Protein AF-A0AAY5E9Q0-F1 (afdb_monomer)

Foldseek 3Di:
DVVVLVVVLVVVVVVVDDPLLSLLLVQLVQFLLQLLLLLLQVLLVVLLVVCCVPPQLNPDALLSVVLVLLLVCLVVVDPVLVVCCLPPVLVSSLVVLVVVSCCCCAPDPVVVSLVSSLVSLVVLLVQLLVLLVVLLVVCVVVVHFVLSSLVSSCVSCVVRTDDDSVVRPDRPRDDDSVVSSVSNNVSSVVSSVVLSVQRDHSVSPDQVSHPAHNSNVSCCVHVVDFQDADPPPSHGDPPDDDPDDDDPQQLLNLQSCLSCVVVVCVVVVHHCDDPNPRDPVSNPRDSVSNSVSSVVD

Radius of gyration: 28.87 Å; Cα contacts (8 Å, |Δi|>4): 279; chains: 1; bounding box: 66×31×85 Å

Secondary structure (DSSP, 8-state):
-HHHHHHHHHHHHTTT--HHHHHHHHHHHHHHHHHHHHHHHHHHHHHHHHHHHH-GGGSS-HHHHHHHHHHHHHHH--HHHHHHHHH-HHHHHHHHHHHHHHHIIIIISHHHHHHHHHHHHHHHHHHHHHHHHHHHHHHHHTT--HHHHHHHHHHHHTTTS---GGG----TT---HHHHHHHHHHHHHHHHHHHHHT--SGGGS-GGG-SS-HHHHHHHHHS-S--PBPTTT-PBP-S--TT--S----HHHHHHHHHTHHHHHHHHT----GGGPPPGGGGG--HHHHHHHGGG-

Mean predicted aligned error: 7.37 Å

pLDDT: mean 88.78, std 12.16, range [46.66, 98.38]

Structure (mmCIF, N/CA/C/O backbone):
data_AF-A0AAY5E9Q0-F1
#
_entry.id   AF-A0AAY5E9Q0-F1
#
loop_
_atom_site.group_PDB
_atom_site.id
_atom_site.type_symbol
_atom_site.label_atom_id
_atom_site.label_alt_id
_atom_site.label_comp_id
_atom_site.label_asym_id
_atom_site.label_entity_id
_atom_site.label_seq_id
_atom_site.pdbx_PDB_ins_code
_atom_site.Cartn_x
_atom_site.Cartn_y
_atom_site.Cartn_z
_atom_site.occupancy
_atom_site.B_iso_or_equiv
_atom_site.auth_seq_id
_atom_site.auth_comp_id
_atom_site.auth_asym_id
_atom_site.auth_atom_id
_atom_site.pdbx_PDB_model_num
ATOM 1 N N . MET A 1 1 ? -0.923 -17.465 28.215 1.00 47.56 1 MET A N 1
ATOM 2 C CA . MET A 1 1 ? -1.972 -16.423 28.089 1.00 47.56 1 MET A CA 1
ATOM 3 C C . MET A 1 1 ? -3.008 -16.461 29.214 1.00 47.56 1 MET A C 1
ATOM 5 O O . MET A 1 1 ? -3.300 -15.399 29.734 1.00 47.56 1 MET A O 1
ATOM 9 N N . GLN A 1 2 ? -3.536 -17.618 29.642 1.00 48.28 2 GLN A N 1
ATOM 10 C CA . GLN A 1 2 ? -4.540 -17.663 30.728 1.00 48.28 2 GLN A CA 1
ATOM 11 C C . GLN A 1 2 ? -4.002 -17.226 32.108 1.00 48.28 2 GLN A C 1
ATOM 13 O O . GLN A 1 2 ? -4.697 -16.548 32.853 1.00 48.28 2 GLN A O 1
ATOM 18 N N . GLN A 1 3 ? -2.744 -17.532 32.442 1.00 46.66 3 GLN A N 1
ATOM 19 C CA . GLN A 1 3 ? -2.177 -17.245 33.772 1.00 46.66 3 GLN A CA 1
ATOM 20 C C . GLN A 1 3 ? -2.024 -15.739 34.077 1.00 46.66 3 GLN A C 1
ATOM 22 O O . GLN A 1 3 ? -2.304 -15.308 35.192 1.00 46.66 3 GLN A O 1
ATOM 27 N N . SER A 1 4 ? -1.649 -14.921 33.084 1.00 57.72 4 SER A N 1
ATOM 28 C CA . SER A 1 4 ? -1.585 -13.458 33.236 1.00 57.72 4 SER A CA 1
ATOM 29 C C . SER A 1 4 ? -2.976 -12.819 33.331 1.00 57.72 4 SER A C 1
ATOM 31 O O . SER A 1 4 ? -3.141 -11.805 34.004 1.00 57.72 4 SER A O 1
ATOM 33 N N . GLN A 1 5 ? -3.983 -13.432 32.698 1.00 55.88 5 GLN A N 1
ATOM 34 C CA . GLN A 1 5 ? -5.375 -12.967 32.704 1.00 55.88 5 GLN A CA 1
ATOM 35 C C . GLN A 1 5 ? -6.028 -13.163 34.078 1.00 55.88 5 GLN A C 1
ATOM 37 O O . GLN A 1 5 ? -6.579 -12.213 34.631 1.00 55.88 5 GLN A O 1
ATOM 42 N N . TYR A 1 6 ? -5.891 -14.350 34.682 1.00 64.69 6 TYR A N 1
ATOM 43 C CA . TYR A 1 6 ? -6.384 -14.591 36.045 1.00 64.69 6 TYR A CA 1
ATOM 44 C C . TYR A 1 6 ? -5.687 -13.704 37.083 1.00 64.69 6 TYR A C 1
ATOM 46 O O . TYR A 1 6 ? -6.326 -13.251 38.030 1.00 64.69 6 TYR A O 1
ATOM 54 N N . PHE A 1 7 ? -4.402 -13.397 36.883 1.00 63.78 7 PHE A N 1
ATOM 55 C CA . PHE A 1 7 ? -3.651 -12.514 37.772 1.00 63.78 7 PHE A CA 1
ATOM 56 C C . PHE A 1 7 ? -4.172 -11.067 37.759 1.00 63.78 7 PHE A C 1
ATOM 58 O O . PHE A 1 7 ? -4.330 -10.474 38.825 1.00 63.78 7 PHE A O 1
ATOM 65 N N . ASN A 1 8 ? -4.488 -10.502 36.588 1.00 64.56 8 ASN A N 1
ATOM 66 C CA . ASN A 1 8 ? -5.046 -9.146 36.497 1.00 64.56 8 ASN A CA 1
ATOM 67 C C . ASN A 1 8 ? -6.469 -9.061 37.072 1.00 64.56 8 ASN A C 1
ATOM 69 O O . ASN A 1 8 ? -6.759 -8.135 37.829 1.00 64.56 8 ASN A O 1
ATOM 73 N N . ILE A 1 9 ? -7.317 -10.059 36.791 1.00 64.44 9 ILE A N 1
ATOM 74 C CA . ILE A 1 9 ? -8.669 -10.175 37.364 1.00 64.44 9 ILE A CA 1
ATOM 75 C C . ILE A 1 9 ? -8.597 -10.221 38.898 1.00 64.44 9 ILE A C 1
ATOM 77 O O . ILE A 1 9 ? -9.244 -9.422 39.575 1.00 64.44 9 ILE A O 1
ATOM 81 N N . PHE A 1 10 ? -7.751 -11.096 39.451 1.00 64.69 10 PHE A N 1
ATOM 82 C CA . PHE A 1 10 ? -7.543 -11.219 40.895 1.00 64.69 10 PHE A CA 1
ATOM 83 C C . PHE A 1 10 ? -7.009 -9.918 41.512 1.00 64.69 10 PHE A C 1
ATOM 85 O O . PHE A 1 10 ? -7.528 -9.448 42.520 1.00 64.69 10 PHE A O 1
ATOM 92 N N . LYS A 1 11 ? -6.022 -9.278 40.875 1.00 65.81 11 LYS A N 1
ATOM 93 C CA . LYS A 1 11 ? -5.437 -8.014 41.343 1.00 65.81 11 LYS A CA 1
ATOM 94 C C . LYS A 1 11 ? -6.457 -6.873 41.398 1.00 65.81 11 LYS A C 1
ATOM 96 O O . LYS A 1 11 ? -6.402 -6.072 42.329 1.00 65.81 11 LYS A O 1
ATOM 101 N N . ASN A 1 12 ? -7.368 -6.787 40.430 1.00 63.31 12 ASN A N 1
ATOM 102 C CA . ASN A 1 12 ? -8.427 -5.777 40.416 1.00 63.31 12 ASN A CA 1
ATOM 103 C C . ASN A 1 12 ? -9.511 -6.065 41.462 1.00 63.31 12 ASN A C 1
ATOM 105 O O . ASN A 1 12 ? -9.941 -5.145 42.158 1.00 63.31 12 ASN A O 1
ATOM 109 N N . TYR A 1 13 ? -9.880 -7.333 41.653 1.00 62.78 13 TYR A N 1
ATOM 110 C CA . TYR A 1 13 ? -10.797 -7.736 42.721 1.00 62.78 13 TYR A CA 1
ATOM 111 C C . TYR A 1 13 ? -10.224 -7.413 44.112 1.00 62.78 13 TYR A C 1
ATOM 113 O O . TYR A 1 13 ? -10.893 -6.801 44.941 1.00 62.78 13 TYR A O 1
ATOM 121 N N . CYS A 1 14 ? -8.934 -7.687 44.340 1.00 58.53 14 CYS A N 1
ATOM 122 C CA . CYS A 1 14 ? -8.228 -7.298 45.567 1.00 58.53 14 CYS A CA 1
ATOM 123 C C . CYS A 1 14 ? -8.140 -5.775 45.785 1.00 58.53 14 CYS A C 1
ATOM 125 O O . CYS A 1 14 ? -7.824 -5.338 46.889 1.00 58.53 14 CYS A O 1
ATOM 127 N N . ARG A 1 15 ? -8.408 -4.959 44.758 1.00 63.78 15 ARG A N 1
ATOM 128 C CA . ARG A 1 15 ? -8.488 -3.491 44.846 1.00 63.78 15 ARG A CA 1
ATOM 129 C C . ARG A 1 15 ? -9.915 -2.978 45.079 1.00 63.78 15 ARG A C 1
ATOM 131 O O . ARG A 1 15 ? -10.114 -1.767 45.084 1.00 63.78 15 ARG A O 1
ATOM 138 N N . GLY A 1 16 ? -10.888 -3.871 45.267 1.00 64.88 16 GLY A N 1
ATOM 139 C CA . GLY A 1 16 ? -12.291 -3.523 45.498 1.00 64.88 16 GLY A CA 1
ATOM 140 C C . GLY A 1 16 ? -13.082 -3.186 44.230 1.00 64.88 16 GLY A C 1
ATOM 141 O O . GLY A 1 16 ? -14.131 -2.555 44.330 1.00 64.88 16 GLY A O 1
ATOM 142 N N . ALA A 1 17 ? -12.598 -3.565 43.039 1.00 73.00 17 ALA A N 1
ATOM 143 C CA . ALA A 1 17 ? -13.350 -3.383 41.798 1.00 73.00 17 ALA A CA 1
ATOM 144 C C . ALA A 1 17 ? -14.561 -4.333 41.741 1.00 73.00 17 ALA A C 1
ATOM 146 O O . ALA A 1 17 ? -14.455 -5.503 42.106 1.00 73.00 17 ALA A O 1
ATOM 147 N N . THR A 1 18 ? -15.703 -3.843 41.252 1.00 80.81 18 THR A N 1
ATOM 148 C CA . THR A 1 18 ? -16.902 -4.674 41.052 1.00 80.81 18 THR A CA 1
ATOM 149 C C . THR A 1 18 ? -16.702 -5.669 39.904 1.00 80.81 18 THR A C 1
ATOM 151 O O . THR A 1 18 ? -15.943 -5.391 38.970 1.00 80.81 18 THR A O 1
ATOM 154 N N . SER A 1 19 ? -17.418 -6.802 39.917 1.00 80.94 19 SER A N 1
ATOM 155 C CA . SER A 1 19 ? -17.366 -7.805 38.837 1.00 80.94 19 SER A CA 1
ATOM 156 C C . SER A 1 19 ? -17.632 -7.180 37.455 1.00 80.94 19 SER A C 1
ATOM 158 O O . SER A 1 19 ? -16.913 -7.465 36.497 1.00 80.94 19 SER A O 1
ATOM 160 N N . THR A 1 20 ? -18.576 -6.234 37.360 1.00 84.50 20 THR A N 1
ATOM 161 C CA . THR A 1 20 ? -18.871 -5.485 36.126 1.00 84.50 20 THR A CA 1
ATOM 162 C C . THR A 1 20 ? -17.699 -4.623 35.649 1.00 84.50 20 THR A C 1
ATOM 164 O O . THR A 1 20 ? -17.428 -4.577 34.450 1.00 84.50 20 THR A O 1
ATOM 167 N N . ALA A 1 21 ? -16.975 -3.956 36.558 1.00 86.69 21 ALA A N 1
ATOM 168 C CA . ALA A 1 21 ? -15.814 -3.145 36.184 1.00 86.69 21 ALA A CA 1
ATOM 169 C C . ALA A 1 21 ? -14.690 -4.019 35.612 1.00 86.69 21 ALA A C 1
ATOM 171 O O . ALA A 1 21 ? -14.150 -3.720 34.548 1.00 86.69 21 ALA A O 1
ATOM 172 N N . VAL A 1 22 ? -14.391 -5.136 36.283 1.00 84.50 22 VAL A N 1
ATOM 173 C CA . VAL A 1 22 ? -13.369 -6.092 35.834 1.00 84.50 22 VAL A CA 1
ATOM 174 C C . VAL A 1 22 ? -13.728 -6.679 34.467 1.00 84.50 22 VAL A C 1
ATOM 176 O O . VAL A 1 22 ? -12.866 -6.796 33.595 1.00 84.50 22 VAL A O 1
ATOM 179 N N . PHE A 1 23 ? -15.001 -7.005 34.245 1.00 86.81 23 PHE A N 1
ATOM 180 C CA . PHE A 1 23 ? -15.460 -7.518 32.958 1.00 86.81 23 PHE A CA 1
ATOM 181 C C . PHE A 1 23 ? -15.420 -6.471 31.838 1.00 86.81 23 PHE A C 1
ATOM 183 O O . PHE A 1 23 ? -15.012 -6.780 30.718 1.00 86.81 23 PHE A O 1
ATOM 190 N N . GLY A 1 24 ? -15.794 -5.223 32.126 1.00 90.69 24 GLY A N 1
ATOM 191 C CA . GLY A 1 24 ? -15.688 -4.129 31.161 1.00 90.69 24 GLY A CA 1
ATOM 192 C C . GLY A 1 24 ? -14.242 -3.881 30.726 1.00 90.69 24 GLY A C 1
ATOM 193 O O . GLY A 1 24 ? -13.971 -3.760 29.532 1.00 90.69 24 GLY A O 1
ATOM 194 N N . GLU A 1 25 ? -13.294 -3.889 31.667 1.00 89.81 25 GLU A N 1
ATOM 195 C CA . GLU A 1 25 ? -11.858 -3.811 31.356 1.00 89.81 25 GLU A CA 1
ATOM 196 C C . GLU A 1 25 ? -11.392 -4.989 30.491 1.00 89.81 25 GLU A C 1
ATOM 198 O O . GLU A 1 25 ? -10.651 -4.801 29.526 1.00 89.81 25 GLU A O 1
ATOM 203 N N . PHE A 1 26 ? -11.876 -6.197 30.783 1.00 87.31 26 PHE A N 1
ATOM 204 C CA . PHE A 1 26 ? -11.573 -7.379 29.984 1.00 87.31 26 PHE A CA 1
ATOM 205 C C . PHE A 1 26 ? -12.069 -7.250 28.534 1.00 87.31 26 PHE A C 1
ATOM 207 O O . PHE A 1 26 ? -11.346 -7.599 27.600 1.00 87.31 26 PHE A O 1
ATOM 214 N N . ILE A 1 27 ? -13.281 -6.727 28.319 1.00 91.19 27 ILE A N 1
ATOM 215 C CA . ILE A 1 27 ? -13.808 -6.468 26.969 1.00 91.19 27 ILE A CA 1
ATOM 216 C C . ILE A 1 27 ? -12.891 -5.504 26.207 1.00 91.19 27 ILE A C 1
ATOM 218 O O . ILE A 1 27 ? -12.566 -5.756 25.045 1.00 91.19 27 ILE A O 1
ATOM 222 N N . VAL A 1 28 ? -12.439 -4.430 26.860 1.00 94.75 28 VAL A N 1
ATOM 223 C CA . VAL A 1 28 ? -11.513 -3.452 26.267 1.00 94.75 28 VAL A CA 1
ATOM 224 C C . VAL A 1 28 ? -10.203 -4.130 25.856 1.00 94.75 28 VAL A C 1
ATOM 226 O O . VAL A 1 28 ? -9.770 -3.954 24.718 1.00 94.75 28 VAL A O 1
ATOM 229 N N . GLU A 1 29 ? -9.623 -4.973 26.718 1.00 91.69 29 GLU A N 1
ATOM 230 C CA . GLU A 1 29 ? -8.400 -5.743 26.422 1.00 91.69 29 GLU A CA 1
ATOM 231 C C . GLU A 1 29 ? -8.569 -6.656 25.194 1.00 91.69 29 GLU A C 1
ATOM 233 O O . GLU A 1 29 ? -7.630 -6.854 24.421 1.00 91.69 29 GLU A O 1
ATOM 238 N N . LYS A 1 30 ? -9.770 -7.210 24.977 1.00 90.31 30 LYS A N 1
ATOM 239 C CA . LYS A 1 30 ? -10.067 -8.042 23.799 1.00 90.31 30 LYS A CA 1
ATOM 240 C C . LYS A 1 30 ? -10.293 -7.240 22.527 1.00 90.31 30 LYS A C 1
ATOM 242 O O . LYS A 1 30 ? -9.922 -7.713 21.454 1.00 90.31 30 LYS A O 1
ATOM 247 N N . LEU A 1 31 ? -10.911 -6.069 22.628 1.00 94.44 31 LEU A N 1
ATOM 248 C CA . LEU A 1 31 ? -11.255 -5.245 21.472 1.00 94.44 31 LEU A CA 1
ATOM 249 C C . LEU A 1 31 ? -10.075 -4.412 20.973 1.00 94.44 31 LEU A C 1
ATOM 251 O O . LEU A 1 31 ? -9.942 -4.233 19.765 1.00 94.44 31 LEU A O 1
ATOM 255 N N . GLU A 1 32 ? -9.207 -3.931 21.864 1.00 95.19 32 GLU A N 1
ATOM 256 C CA . GLU A 1 32 ? -8.116 -3.017 21.509 1.00 95.19 32 GLU A CA 1
ATOM 257 C C . GLU A 1 32 ? -7.200 -3.560 20.389 1.00 95.19 32 GLU A C 1
ATOM 259 O O . GLU A 1 32 ? -7.026 -2.854 19.389 1.00 95.19 32 GLU A O 1
ATOM 264 N N . PRO A 1 33 ? -6.673 -4.803 20.448 1.00 94.19 33 PRO A N 1
ATOM 265 C CA . PRO A 1 33 ? -5.831 -5.334 19.375 1.00 94.19 33 PRO A CA 1
ATOM 266 C C . PRO A 1 33 ? -6.584 -5.487 18.049 1.00 94.19 33 PRO A C 1
ATOM 268 O O . PRO A 1 33 ? -6.018 -5.239 16.985 1.00 94.19 33 PRO A O 1
ATOM 271 N N . SER A 1 34 ? -7.863 -5.864 18.104 1.00 95.06 34 SER A N 1
ATOM 272 C CA . SER A 1 34 ? -8.706 -6.030 16.918 1.00 95.06 34 SER A CA 1
ATOM 273 C C . SER A 1 34 ? -9.033 -4.698 16.246 1.00 95.06 34 SER A C 1
ATOM 275 O O . SER A 1 34 ? -9.010 -4.620 15.019 1.00 95.06 34 SER A O 1
ATOM 277 N N . ILE A 1 35 ? -9.287 -3.646 17.032 1.00 96.69 35 ILE A N 1
ATOM 278 C CA . ILE A 1 35 ? -9.464 -2.277 16.530 1.00 96.69 35 ILE A CA 1
ATOM 279 C C . ILE A 1 35 ? -8.182 -1.800 15.859 1.00 96.69 35 ILE A C 1
ATOM 281 O O . ILE A 1 35 ? -8.220 -1.285 14.744 1.00 96.69 35 ILE A O 1
ATOM 285 N N . LEU A 1 36 ? -7.041 -1.999 16.521 1.00 96.25 36 LEU A N 1
ATOM 286 C CA . LEU A 1 36 ? -5.749 -1.591 15.990 1.00 96.25 36 LEU A CA 1
ATOM 287 C C . LEU A 1 36 ? -5.442 -2.308 14.673 1.00 96.25 36 LEU A C 1
ATOM 289 O O . LEU A 1 36 ? -5.051 -1.662 13.707 1.00 96.25 36 LEU A O 1
ATOM 293 N N . GLN A 1 37 ? -5.687 -3.616 14.600 1.00 96.50 37 GLN A N 1
ATOM 294 C CA . GLN A 1 37 ? -5.547 -4.388 13.369 1.00 96.50 37 GLN A CA 1
ATOM 295 C C . GLN A 1 37 ? -6.439 -3.849 12.239 1.00 96.50 37 GLN A C 1
ATOM 297 O O . GLN A 1 37 ? -5.947 -3.611 11.139 1.00 96.50 37 GLN A O 1
ATOM 302 N N . ALA A 1 38 ? -7.725 -3.608 12.510 1.00 96.94 38 ALA A N 1
ATOM 303 C CA . ALA A 1 38 ? -8.654 -3.059 11.520 1.00 96.94 38 ALA A CA 1
ATOM 304 C C . ALA A 1 38 ? -8.253 -1.647 11.057 1.00 96.94 38 ALA A C 1
ATOM 306 O O . ALA A 1 38 ? -8.414 -1.305 9.887 1.00 96.94 38 ALA A O 1
ATOM 307 N N . ALA A 1 39 ? -7.693 -0.830 11.953 1.00 97.94 39 ALA A N 1
ATOM 308 C CA . ALA A 1 39 ? -7.179 0.491 11.610 1.00 97.94 39 ALA A CA 1
ATOM 309 C C . ALA A 1 39 ? -5.959 0.416 10.677 1.00 97.94 39 ALA A C 1
ATOM 311 O O . ALA A 1 39 ? -5.858 1.220 9.751 1.00 97.94 39 ALA A O 1
ATOM 312 N N . TYR A 1 40 ? -5.052 -0.546 10.882 1.00 97.81 40 TYR A N 1
ATOM 313 C CA . TYR A 1 40 ? -3.934 -0.792 9.964 1.00 97.81 40 TYR A CA 1
ATOM 314 C C . TYR A 1 40 ? -4.420 -1.290 8.600 1.00 97.81 40 TYR A C 1
ATOM 316 O O . TYR A 1 40 ? -3.994 -0.755 7.579 1.00 97.81 40 TYR A O 1
ATOM 324 N N . ASP A 1 41 ? -5.355 -2.242 8.574 1.00 96.88 41 ASP A N 1
ATOM 325 C CA . ASP A 1 41 ? -5.937 -2.752 7.327 1.00 96.88 41 ASP A CA 1
ATOM 326 C C . ASP A 1 41 ? -6.590 -1.614 6.515 1.00 96.88 41 ASP A C 1
ATOM 328 O O . ASP A 1 41 ? -6.317 -1.470 5.323 1.00 96.88 41 ASP A O 1
ATOM 332 N N . GLN A 1 42 ? -7.368 -0.740 7.168 1.00 97.75 42 GLN A N 1
ATOM 333 C CA . GLN A 1 42 ? -7.964 0.435 6.519 1.00 97.75 42 GLN A CA 1
ATOM 334 C C . GLN A 1 42 ? -6.905 1.448 6.066 1.00 97.75 42 GLN A C 1
ATOM 336 O O . GLN A 1 42 ? -6.999 2.001 4.976 1.00 97.75 42 GLN A O 1
ATOM 341 N N . THR A 1 43 ? -5.857 1.663 6.864 1.00 98.06 43 THR A N 1
ATOM 342 C CA . THR A 1 4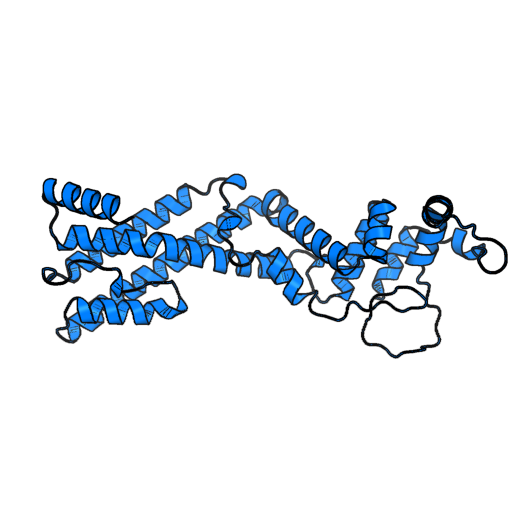3 ? -4.764 2.579 6.504 1.00 98.06 43 THR A CA 1
ATOM 343 C C . THR A 1 43 ? -4.038 2.127 5.246 1.00 98.06 43 THR A C 1
ATOM 345 O O . THR A 1 43 ? -3.660 2.972 4.438 1.00 98.06 43 THR A O 1
ATOM 348 N N . ALA A 1 44 ? -3.867 0.818 5.038 1.00 98.12 44 ALA A N 1
ATOM 349 C CA . ALA A 1 44 ? -3.268 0.330 3.803 1.00 98.12 44 ALA A CA 1
ATOM 350 C C . ALA A 1 44 ? -4.101 0.704 2.572 1.00 98.12 44 ALA A C 1
ATOM 352 O O . ALA A 1 44 ? -3.541 1.118 1.556 1.00 98.12 44 ALA A O 1
ATOM 353 N N . ILE A 1 45 ? -5.426 0.597 2.682 1.00 97.88 45 ILE A N 1
ATOM 354 C CA . ILE A 1 45 ? -6.370 0.968 1.624 1.00 97.88 45 ILE A CA 1
ATOM 355 C C . ILE A 1 45 ? -6.325 2.480 1.389 1.00 97.88 45 ILE A C 1
ATOM 357 O O . ILE A 1 45 ? -6.091 2.913 0.266 1.00 97.88 45 ILE A O 1
ATOM 361 N N . ASP A 1 46 ? -6.461 3.286 2.441 1.00 98.19 46 ASP A N 1
ATOM 362 C CA . ASP A 1 46 ? -6.518 4.745 2.310 1.00 98.19 46 ASP A CA 1
ATOM 363 C C . ASP A 1 46 ? -5.225 5.327 1.727 1.00 98.19 46 ASP A C 1
ATOM 365 O O . ASP A 1 46 ? -5.272 6.222 0.886 1.00 98.19 46 ASP A O 1
ATOM 369 N N . LEU A 1 47 ? -4.060 4.812 2.140 1.00 97.69 47 LEU A N 1
ATOM 370 C CA . LEU A 1 47 ? -2.777 5.227 1.567 1.00 97.69 47 LEU A CA 1
ATOM 371 C C . LEU A 1 47 ? -2.640 4.789 0.110 1.00 97.69 47 LEU A C 1
ATOM 373 O O . LEU A 1 47 ? -2.130 5.557 -0.698 1.00 97.69 47 LEU A O 1
ATOM 377 N N . THR A 1 48 ? -3.113 3.590 -0.238 1.00 97.88 48 THR A N 1
ATOM 378 C CA . THR A 1 48 ? -3.151 3.125 -1.633 1.00 97.88 48 THR A CA 1
ATOM 379 C C . THR A 1 48 ? -3.967 4.079 -2.503 1.00 97.88 48 THR A C 1
ATOM 381 O O . THR A 1 48 ? -3.497 4.495 -3.559 1.00 97.88 48 THR A O 1
ATOM 384 N N . GLU A 1 49 ? -5.169 4.450 -2.063 1.00 97.06 49 GLU A N 1
ATOM 385 C CA . GLU A 1 49 ? -6.045 5.339 -2.831 1.00 97.06 49 GLU A CA 1
ATOM 386 C C . GLU A 1 49 ? -5.480 6.762 -2.935 1.00 97.06 49 GLU A C 1
ATOM 388 O O . GLU A 1 49 ? -5.540 7.359 -4.007 1.00 97.06 49 GLU A O 1
ATOM 393 N N . LYS A 1 50 ? -4.836 7.282 -1.881 1.00 96.75 50 LYS A N 1
ATOM 394 C CA . LYS A 1 50 ? -4.088 8.550 -1.969 1.00 96.75 50 LYS A CA 1
ATOM 395 C C . LYS A 1 50 ? -2.957 8.471 -2.987 1.00 96.75 50 LYS A C 1
ATOM 397 O O . LYS A 1 50 ? -2.856 9.327 -3.858 1.00 96.75 50 LYS A O 1
ATOM 402 N N . MET A 1 51 ? -2.146 7.416 -2.926 1.00 97.44 51 MET A N 1
ATOM 403 C CA . MET A 1 51 ? -1.020 7.225 -3.839 1.00 97.44 51 MET A CA 1
ATOM 404 C C . MET A 1 51 ? -1.463 7.117 -5.303 1.00 97.44 51 MET A C 1
ATOM 406 O O . MET A 1 51 ? -0.807 7.687 -6.165 1.00 97.44 51 MET A O 1
ATOM 410 N N . LYS A 1 52 ? -2.599 6.477 -5.604 1.00 96.31 52 LYS A N 1
ATOM 411 C CA . LYS A 1 52 ? -3.165 6.458 -6.968 1.00 96.31 52 LYS A CA 1
ATOM 412 C C . LYS A 1 52 ? -3.542 7.848 -7.496 1.00 96.31 52 LYS A C 1
ATOM 414 O O . LYS A 1 52 ? -3.521 8.060 -8.706 1.00 96.31 52 LYS A O 1
ATOM 419 N N . CYS A 1 53 ? -3.907 8.772 -6.607 1.00 94.94 53 CYS A N 1
ATOM 420 C CA . CYS A 1 53 ? -4.261 10.148 -6.956 1.00 94.94 53 CYS A CA 1
ATOM 421 C C . CYS A 1 53 ? -3.038 11.072 -7.034 1.00 94.94 53 CYS A C 1
ATOM 423 O O . CYS A 1 53 ? -3.004 11.972 -7.868 1.00 94.94 53 CYS A O 1
ATOM 425 N N . GLU A 1 54 ? -2.064 10.881 -6.145 1.00 95.88 54 GLU A N 1
ATOM 426 C CA . GLU A 1 54 ? -0.971 11.832 -5.913 1.00 95.88 54 GLU A CA 1
ATOM 427 C C . GLU A 1 54 ? 0.350 11.425 -6.577 1.00 95.88 54 GLU A C 1
ATOM 429 O O . GLU A 1 54 ? 1.153 12.296 -6.903 1.00 95.88 54 GLU A O 1
ATOM 434 N N . VAL A 1 55 ? 0.589 10.126 -6.793 1.00 96.56 55 VAL A N 1
ATOM 435 C CA . VAL A 1 55 ? 1.829 9.609 -7.388 1.00 96.56 55 VAL A CA 1
ATOM 436 C C . VAL A 1 55 ? 1.592 9.315 -8.872 1.00 96.56 55 VAL A C 1
ATOM 438 O O . VAL A 1 55 ? 0.870 8.366 -9.196 1.00 96.56 55 VAL A O 1
ATOM 441 N N . PRO A 1 56 ? 2.227 10.059 -9.802 1.00 95.69 56 PRO A N 1
ATOM 442 C CA . PRO A 1 56 ? 1.986 9.899 -11.235 1.00 95.69 56 PRO A CA 1
ATOM 443 C C . PRO A 1 56 ? 2.183 8.469 -11.746 1.00 95.69 56 PRO A C 1
ATOM 445 O O . PRO A 1 56 ? 1.370 7.997 -12.537 1.00 95.69 56 PRO A O 1
ATOM 448 N N . ALA A 1 57 ? 3.181 7.743 -11.231 1.00 96.31 57 ALA A N 1
ATOM 449 C CA . ALA A 1 57 ? 3.460 6.358 -11.617 1.00 96.31 57 ALA A CA 1
ATOM 450 C C . ALA A 1 57 ? 2.341 5.367 -11.263 1.00 96.31 57 ALA A C 1
ATOM 452 O O . ALA A 1 57 ? 2.223 4.318 -11.894 1.00 96.31 57 ALA A O 1
ATOM 453 N N . PHE A 1 58 ? 1.514 5.692 -10.268 1.00 96.69 58 PHE A N 1
ATOM 454 C CA . PHE A 1 58 ? 0.377 4.869 -9.852 1.00 96.69 58 PHE A CA 1
ATOM 455 C C . PHE A 1 58 ? -0.958 5.380 -10.393 1.00 96.69 58 PHE A C 1
ATOM 457 O O . PHE A 1 58 ? -1.981 4.718 -10.212 1.00 96.69 58 PHE A O 1
ATOM 464 N N . SER A 1 59 ? -0.956 6.530 -11.073 1.00 91.31 59 SER A N 1
ATOM 465 C CA . SER A 1 59 ? -2.129 7.018 -11.786 1.00 91.31 59 SER A CA 1
ATOM 466 C C . SER A 1 59 ? -2.336 6.203 -13.072 1.00 91.31 59 SER A C 1
ATOM 468 O O . SER A 1 59 ? -1.398 5.917 -13.812 1.00 91.31 59 SER A O 1
ATOM 470 N N . GLY A 1 60 ? -3.566 5.775 -13.352 1.00 86.19 60 GLY A N 1
ATOM 471 C CA . GLY A 1 60 ? -3.892 5.061 -14.592 1.00 86.19 60 GLY A CA 1
ATOM 472 C C . GLY A 1 60 ? -3.590 3.556 -14.587 1.00 86.19 60 GLY A C 1
ATOM 473 O O . GLY A 1 60 ? -3.945 2.841 -13.653 1.00 86.19 60 GLY A O 1
ATOM 474 N N . ASN A 1 61 ? -3.045 3.058 -15.701 1.00 87.38 61 ASN A N 1
ATOM 475 C CA . ASN A 1 61 ? -2.905 1.628 -15.993 1.00 87.38 61 ASN A CA 1
ATOM 476 C C . ASN A 1 61 ? -1.433 1.168 -15.975 1.00 87.38 61 ASN A C 1
ATOM 478 O O . ASN A 1 61 ? -0.513 1.939 -15.706 1.00 87.38 61 ASN A O 1
ATOM 482 N N . ARG A 1 62 ? -1.204 -0.111 -16.293 1.00 88.12 62 ARG A N 1
ATOM 483 C CA . ARG A 1 62 ? 0.137 -0.709 -16.338 1.00 88.12 62 ARG A CA 1
ATOM 484 C C . ARG A 1 62 ? 1.095 -0.015 -17.312 1.00 88.12 62 ARG A C 1
ATOM 486 O O . ARG A 1 62 ? 2.258 0.121 -16.958 1.00 88.12 62 ARG A O 1
ATOM 493 N N . SER A 1 63 ? 0.640 0.421 -18.489 1.00 88.31 63 SER A N 1
ATOM 494 C CA . SER A 1 63 ? 1.505 1.110 -19.461 1.00 88.31 63 SER A CA 1
ATOM 495 C C . SER A 1 63 ? 2.059 2.411 -18.884 1.00 88.31 63 SER A C 1
ATOM 497 O O . SER A 1 63 ? 3.236 2.717 -19.058 1.00 88.31 63 SER A O 1
ATOM 499 N N . ASN A 1 64 ? 1.241 3.140 -18.114 1.00 92.00 64 ASN A N 1
ATOM 500 C CA . ASN A 1 64 ? 1.714 4.326 -17.408 1.00 92.00 64 ASN A CA 1
ATOM 501 C C . ASN A 1 64 ? 2.787 3.973 -16.363 1.00 92.00 64 ASN A C 1
ATOM 503 O O . ASN A 1 64 ? 3.833 4.619 -16.312 1.00 92.00 64 ASN A O 1
ATOM 507 N N . LEU A 1 65 ? 2.576 2.911 -15.580 1.00 94.75 65 LEU A N 1
ATOM 508 C CA . LEU A 1 65 ? 3.590 2.420 -14.644 1.00 94.75 65 LEU A CA 1
ATOM 509 C C . LEU A 1 65 ? 4.894 2.033 -15.369 1.00 94.75 65 LEU A C 1
ATOM 511 O O . LEU A 1 65 ? 5.972 2.442 -14.946 1.00 94.75 65 LEU A O 1
ATOM 515 N N . GLU A 1 66 ? 4.802 1.291 -16.475 1.00 93.81 66 GLU A N 1
ATOM 516 C CA . GLU A 1 66 ? 5.950 0.879 -17.294 1.00 93.81 66 GLU A CA 1
ATOM 517 C C . GLU A 1 66 ? 6.730 2.083 -17.821 1.00 93.81 66 GLU A C 1
ATOM 519 O O . GLU A 1 66 ? 7.950 2.137 -17.697 1.00 93.81 66 GLU A O 1
ATOM 524 N N . LYS A 1 67 ? 6.031 3.102 -18.325 1.00 93.62 67 LYS A N 1
ATOM 525 C CA . LYS A 1 67 ? 6.638 4.366 -18.745 1.00 93.62 67 LYS A CA 1
ATOM 526 C C . LYS A 1 67 ? 7.449 5.015 -17.621 1.00 93.62 67 LYS A C 1
ATOM 528 O O . LYS A 1 67 ? 8.563 5.478 -17.871 1.00 93.62 67 LYS A O 1
ATOM 533 N N . HIS A 1 68 ? 6.919 5.063 -16.399 1.00 97.25 68 HIS A N 1
ATOM 534 C CA . HIS A 1 68 ? 7.634 5.639 -15.257 1.00 97.25 68 HIS A CA 1
ATOM 535 C C . HIS A 1 68 ? 8.850 4.795 -14.850 1.00 97.25 68 HIS A C 1
ATOM 537 O O . HIS A 1 68 ? 9.904 5.358 -14.559 1.00 97.25 68 HIS A O 1
ATOM 543 N N . ILE A 1 69 ? 8.743 3.465 -14.917 1.00 97.31 69 ILE A N 1
ATOM 544 C CA . ILE A 1 69 ? 9.870 2.546 -14.701 1.00 97.31 69 ILE A CA 1
ATOM 545 C C . ILE A 1 69 ? 10.970 2.781 -15.742 1.00 97.31 69 ILE A C 1
ATOM 547 O O . ILE A 1 69 ? 12.123 2.999 -15.382 1.00 97.31 69 ILE A O 1
ATOM 551 N N . LEU A 1 70 ? 10.621 2.798 -17.029 1.00 96.88 70 LEU A N 1
ATOM 552 C CA . LEU A 1 70 ? 11.568 3.025 -18.122 1.00 96.88 70 LEU A CA 1
ATOM 553 C C . LEU A 1 70 ? 12.197 4.425 -18.042 1.00 96.88 70 LEU A C 1
ATOM 555 O O . LEU A 1 70 ? 13.395 4.587 -18.272 1.00 96.88 70 LEU A O 1
ATOM 559 N N . THR A 1 71 ? 11.433 5.442 -17.648 1.00 97.31 71 THR A N 1
ATOM 560 C CA . THR A 1 71 ? 11.992 6.777 -17.379 1.00 97.31 71 THR A CA 1
ATOM 561 C C . THR A 1 71 ? 13.038 6.717 -16.265 1.00 97.31 71 THR A C 1
ATOM 563 O O . THR A 1 71 ? 14.166 7.154 -16.475 1.00 97.31 71 THR A O 1
ATOM 566 N N . SER A 1 72 ? 12.714 6.085 -15.131 1.00 97.75 72 SER A N 1
ATOM 567 C CA . SER A 1 72 ? 13.642 5.923 -14.004 1.00 97.75 72 SER A CA 1
ATOM 568 C C . SER A 1 72 ? 14.904 5.150 -14.399 1.00 97.75 72 SER A C 1
ATOM 570 O O . SER A 1 72 ? 16.001 5.541 -14.016 1.00 97.75 72 SER A O 1
ATOM 572 N N . LEU A 1 73 ? 14.783 4.084 -15.196 1.00 98.06 73 LEU A N 1
ATOM 573 C CA . LEU A 1 73 ? 15.933 3.325 -15.699 1.00 98.06 73 LEU A CA 1
ATOM 574 C C . LEU A 1 73 ? 16.834 4.180 -16.602 1.00 98.06 73 LEU A C 1
ATOM 576 O O . LEU A 1 73 ? 18.061 4.069 -16.552 1.00 98.06 73 LEU A O 1
ATOM 580 N N . ALA A 1 74 ? 16.250 5.046 -17.433 1.00 97.69 74 ALA A N 1
ATOM 581 C CA . ALA A 1 74 ? 17.004 5.951 -18.300 1.00 97.69 74 ALA A CA 1
ATOM 582 C C . ALA A 1 74 ? 17.702 7.064 -17.517 1.00 97.69 74 ALA A C 1
ATOM 584 O O . ALA A 1 74 ? 18.779 7.501 -17.911 1.00 97.69 74 ALA A O 1
ATOM 585 N N . GLU A 1 75 ? 17.120 7.509 -16.408 1.00 97.44 75 GLU A N 1
ATOM 586 C CA . GLU A 1 75 ? 17.735 8.484 -15.509 1.00 97.44 75 GLU A CA 1
ATOM 587 C C . GLU A 1 75 ? 18.859 7.870 -14.666 1.00 97.44 75 GLU A C 1
ATOM 589 O O . GLU A 1 75 ? 19.913 8.488 -14.521 1.00 97.44 75 GLU A O 1
ATOM 594 N N . GLU A 1 76 ? 18.659 6.655 -14.146 1.00 97.00 76 GLU A N 1
ATOM 595 C CA . GLU A 1 76 ? 19.644 5.938 -13.329 1.00 97.00 76 GLU A CA 1
ATOM 596 C C . GLU A 1 76 ? 20.842 5.434 -14.152 1.00 97.00 76 GLU A C 1
ATOM 598 O O . GLU A 1 76 ? 21.943 5.318 -13.616 1.00 97.00 76 GLU A O 1
ATOM 603 N N . GLU A 1 77 ? 20.629 5.114 -15.435 1.00 97.25 77 GLU A N 1
ATOM 604 C CA . GLU A 1 77 ? 21.623 4.526 -16.349 1.00 97.25 77 GLU A CA 1
ATOM 605 C C . GLU A 1 77 ? 22.405 3.345 -15.733 1.00 97.25 77 GLU A C 1
ATOM 607 O O . GLU A 1 77 ? 23.589 3.142 -16.006 1.00 97.25 77 GLU A O 1
ATOM 612 N N . ASN A 1 78 ? 21.736 2.535 -14.909 1.00 97.94 78 ASN A N 1
ATOM 613 C CA . ASN A 1 78 ? 22.318 1.344 -14.302 1.00 97.94 78 ASN A CA 1
ATOM 614 C C . ASN A 1 78 ? 22.017 0.099 -15.152 1.00 97.94 78 ASN A C 1
ATOM 616 O O . ASN A 1 78 ? 20.863 -0.318 -15.270 1.00 97.94 78 ASN A O 1
ATOM 620 N N . PHE A 1 79 ? 23.056 -0.506 -15.730 1.00 97.88 79 PHE A N 1
ATOM 621 C CA . PHE A 1 79 ? 22.920 -1.651 -16.630 1.00 97.88 79 PHE A CA 1
ATOM 622 C C . PHE A 1 79 ? 22.269 -2.870 -15.961 1.00 97.88 79 PHE A C 1
ATOM 624 O O . PHE A 1 79 ? 21.414 -3.523 -16.558 1.00 97.88 79 PHE A O 1
ATOM 631 N N . GLU A 1 80 ? 22.629 -3.177 -14.714 1.00 97.56 80 GLU A N 1
ATOM 632 C CA . GLU A 1 80 ? 22.068 -4.315 -13.985 1.00 97.56 80 GLU A CA 1
ATOM 633 C C . GLU A 1 80 ? 20.554 -4.178 -13.775 1.00 97.56 80 GLU A C 1
ATOM 635 O O . GLU A 1 80 ? 19.831 -5.163 -13.946 1.00 97.56 80 GLU A O 1
ATOM 640 N N . ASN A 1 81 ? 20.061 -2.968 -13.493 1.00 97.12 81 ASN A N 1
ATOM 641 C CA . ASN A 1 81 ? 18.629 -2.688 -13.364 1.00 97.12 81 ASN A CA 1
ATOM 642 C C . ASN A 1 81 ? 17.892 -2.909 -14.696 1.00 97.12 81 ASN A C 1
ATOM 644 O O . ASN A 1 81 ? 16.808 -3.491 -14.705 1.00 97.12 81 ASN A O 1
ATOM 648 N N . TYR A 1 82 ? 18.494 -2.529 -15.831 1.00 97.25 82 TYR A N 1
ATOM 649 C CA . TYR A 1 82 ? 17.945 -2.860 -17.152 1.00 97.25 82 TYR A CA 1
ATOM 650 C C . TYR A 1 82 ? 17.893 -4.365 -17.403 1.00 97.25 82 TYR A C 1
ATOM 652 O O . TYR A 1 82 ? 16.904 -4.873 -17.924 1.00 97.25 82 TYR A O 1
ATOM 660 N N . ILE A 1 83 ? 18.947 -5.095 -17.041 1.00 96.75 83 ILE A N 1
ATOM 661 C CA . ILE A 1 83 ? 18.992 -6.552 -17.199 1.00 96.75 83 ILE A CA 1
ATOM 662 C C . ILE A 1 83 ? 17.925 -7.224 -16.329 1.00 96.75 83 ILE A C 1
ATOM 664 O O . ILE A 1 83 ? 17.261 -8.153 -16.793 1.00 96.75 83 ILE A O 1
ATOM 668 N N . GLU A 1 84 ? 17.707 -6.747 -15.103 1.00 96.75 84 GLU A N 1
ATOM 669 C CA . GLU A 1 84 ? 16.610 -7.227 -14.265 1.00 96.75 84 GLU A CA 1
ATOM 670 C C . GLU A 1 84 ? 15.248 -6.921 -14.894 1.00 96.75 84 GLU A C 1
ATOM 672 O O . GLU A 1 84 ? 14.428 -7.827 -15.005 1.00 96.75 84 GLU A O 1
ATOM 677 N N . TYR A 1 85 ? 15.023 -5.701 -15.384 1.00 96.12 85 TYR A N 1
ATOM 678 C CA . TYR A 1 85 ? 13.797 -5.345 -16.096 1.00 96.12 85 TYR A CA 1
ATOM 679 C C . TYR A 1 85 ? 13.536 -6.261 -17.302 1.00 96.12 85 TYR A C 1
ATOM 681 O O . TYR A 1 85 ? 12.432 -6.775 -17.465 1.00 96.12 85 TYR A O 1
ATOM 689 N N . ILE A 1 86 ? 14.556 -6.498 -18.134 1.00 93.44 86 ILE A N 1
ATOM 690 C CA . ILE A 1 86 ? 14.429 -7.277 -19.371 1.00 93.44 86 ILE A CA 1
ATOM 691 C C . ILE A 1 86 ? 14.178 -8.758 -19.082 1.00 93.44 86 ILE A C 1
ATOM 693 O O . ILE A 1 86 ? 13.396 -9.372 -19.795 1.00 93.44 86 ILE A O 1
ATOM 697 N N . HIS A 1 87 ? 14.825 -9.363 -18.083 1.00 93.31 87 HIS A N 1
ATOM 698 C CA . HIS A 1 87 ? 14.712 -10.815 -17.843 1.00 93.31 87 HIS A CA 1
ATOM 699 C C . HIS A 1 87 ? 13.734 -11.195 -16.734 1.00 93.31 87 HIS A C 1
ATOM 701 O O . HIS A 1 87 ? 13.311 -12.347 -16.646 1.00 93.31 87 HIS A O 1
ATOM 707 N N . LYS A 1 88 ? 13.422 -10.253 -15.846 1.00 94.50 88 LYS A N 1
ATOM 708 C CA . LYS A 1 88 ? 12.564 -10.423 -14.668 1.00 94.50 88 LYS A CA 1
ATOM 709 C C . LYS A 1 88 ? 11.633 -9.214 -14.512 1.00 94.50 88 LYS A C 1
ATOM 711 O O . LYS A 1 88 ? 11.624 -8.552 -13.469 1.00 94.50 88 LYS A O 1
ATOM 716 N N . PRO A 1 89 ? 10.827 -8.901 -15.545 1.00 92.81 89 PRO A N 1
ATOM 717 C CA . PRO A 1 89 ? 10.018 -7.687 -15.557 1.00 92.81 89 PRO A CA 1
ATOM 718 C C . PRO A 1 89 ? 9.033 -7.634 -14.385 1.00 92.81 89 PRO A C 1
ATOM 720 O O . PRO A 1 89 ? 8.798 -6.572 -13.815 1.00 92.81 89 PRO A O 1
ATOM 723 N N . LYS A 1 90 ? 8.483 -8.778 -13.961 1.00 93.44 90 LYS A N 1
ATOM 724 C CA . LYS A 1 90 ? 7.538 -8.829 -12.839 1.00 93.44 90 LYS A CA 1
ATOM 725 C C . LYS A 1 90 ? 8.198 -8.431 -11.523 1.00 93.44 90 LYS A C 1
ATOM 727 O O . LYS A 1 90 ? 7.630 -7.666 -10.746 1.00 93.44 90 LYS A O 1
ATOM 732 N N . GLU A 1 91 ? 9.380 -8.969 -11.263 1.00 95.69 91 GLU A N 1
ATOM 733 C CA . GLU A 1 91 ? 10.176 -8.681 -10.079 1.00 95.69 91 GLU A CA 1
ATOM 734 C C . GLU A 1 91 ? 10.590 -7.210 -10.061 1.00 95.69 91 GLU A C 1
ATOM 736 O O . GLU A 1 91 ? 10.428 -6.552 -9.033 1.00 95.69 91 GLU A O 1
ATOM 741 N N . HIS A 1 92 ? 11.017 -6.675 -11.207 1.00 96.62 92 HIS A N 1
ATOM 742 C CA . HIS A 1 92 ? 11.428 -5.282 -11.320 1.00 96.62 92 HIS A CA 1
ATOM 743 C C . HIS A 1 92 ? 10.264 -4.305 -11.083 1.00 96.62 92 HIS A C 1
ATOM 745 O O . HIS A 1 92 ? 10.393 -3.367 -10.298 1.00 96.62 92 HIS A O 1
ATOM 751 N N . PHE A 1 93 ? 9.085 -4.559 -11.669 1.00 96.62 93 PHE A N 1
ATOM 752 C CA . PHE A 1 93 ? 7.880 -3.759 -11.402 1.00 96.62 93 PHE A CA 1
ATOM 753 C C . PHE A 1 93 ? 7.493 -3.791 -9.921 1.00 96.62 93 PHE A C 1
ATOM 755 O O . PHE A 1 93 ? 7.180 -2.752 -9.339 1.00 96.62 93 PHE A O 1
ATOM 762 N N . ASN A 1 94 ? 7.527 -4.970 -9.294 1.00 96.81 94 ASN A N 1
ATOM 763 C CA . ASN A 1 94 ? 7.231 -5.095 -7.869 1.00 96.81 94 ASN A CA 1
ATOM 764 C C . ASN A 1 94 ? 8.241 -4.306 -7.022 1.00 96.81 94 ASN A C 1
ATOM 766 O O . ASN A 1 94 ? 7.836 -3.589 -6.111 1.00 96.81 94 ASN A O 1
ATOM 770 N N . GLY A 1 95 ? 9.535 -4.401 -7.346 1.00 97.69 95 GLY A N 1
ATOM 771 C CA . GLY A 1 95 ? 10.599 -3.654 -6.678 1.00 97.69 95 GLY A CA 1
ATOM 772 C C . GLY A 1 95 ? 10.414 -2.141 -6.793 1.00 97.69 95 GLY A C 1
ATOM 773 O O . GLY A 1 95 ? 10.520 -1.437 -5.787 1.00 97.69 95 GLY A O 1
ATOM 774 N N . PHE A 1 96 ? 10.058 -1.653 -7.984 1.00 98.38 96 PHE A N 1
ATOM 775 C CA . PHE A 1 96 ? 9.742 -0.246 -8.218 1.00 98.38 96 PHE A CA 1
ATOM 776 C C . PHE A 1 96 ? 8.549 0.218 -7.372 1.00 98.38 96 PHE A C 1
ATOM 778 O O . PHE A 1 96 ? 8.673 1.190 -6.630 1.00 98.38 96 PHE A O 1
ATOM 785 N N . ILE A 1 97 ? 7.422 -0.510 -7.400 1.00 98.38 97 ILE A N 1
ATOM 786 C CA . ILE A 1 97 ? 6.239 -0.168 -6.592 1.00 98.38 97 ILE A CA 1
ATOM 787 C C . ILE A 1 97 ? 6.600 -0.136 -5.101 1.00 98.38 97 ILE A C 1
ATOM 789 O O . ILE A 1 97 ? 6.268 0.824 -4.411 1.00 98.38 97 ILE A O 1
ATOM 793 N N . THR A 1 98 ? 7.313 -1.144 -4.591 1.00 97.88 98 THR A N 1
ATOM 794 C CA . THR A 1 98 ? 7.733 -1.182 -3.183 1.00 97.88 98 THR A CA 1
ATOM 795 C C . THR A 1 98 ? 8.662 -0.012 -2.827 1.00 97.88 98 THR A C 1
ATOM 797 O O . THR A 1 98 ? 8.509 0.577 -1.754 1.00 97.88 98 THR A O 1
ATOM 800 N N . LYS A 1 99 ? 9.610 0.358 -3.700 1.00 97.56 99 LYS A N 1
ATOM 801 C CA . LYS A 1 99 ? 10.509 1.513 -3.505 1.00 97.56 99 LYS A CA 1
ATOM 802 C C . LYS A 1 99 ? 9.714 2.816 -3.411 1.00 97.56 99 LYS A C 1
ATOM 804 O O . LYS A 1 99 ? 9.882 3.550 -2.437 1.00 97.56 99 LYS A O 1
ATOM 809 N N . GLU A 1 100 ? 8.817 3.055 -4.361 1.00 97.62 100 GLU A N 1
ATOM 810 C CA . GLU A 1 100 ? 8.005 4.272 -4.431 1.00 97.62 100 GLU A CA 1
ATOM 811 C C . GLU A 1 100 ? 7.019 4.385 -3.262 1.00 97.62 100 GLU A C 1
ATOM 813 O O . GLU A 1 100 ? 6.945 5.425 -2.611 1.00 97.62 100 GLU A O 1
ATOM 818 N N . VAL A 1 101 ? 6.346 3.292 -2.888 1.00 97.56 101 VAL A N 1
ATOM 819 C CA . VAL A 1 101 ? 5.471 3.260 -1.702 1.00 97.56 101 VAL A CA 1
ATOM 820 C C . VAL A 1 101 ? 6.249 3.573 -0.424 1.00 97.56 101 VAL A C 1
ATOM 822 O O . VAL A 1 101 ? 5.786 4.349 0.414 1.00 97.56 101 VAL A O 1
ATOM 825 N N . ASN A 1 102 ? 7.444 2.999 -0.256 1.00 95.62 102 ASN A N 1
ATOM 826 C CA . ASN A 1 102 ? 8.269 3.271 0.919 1.00 95.62 102 ASN A CA 1
ATOM 827 C C . ASN A 1 102 ? 8.775 4.719 0.944 1.00 95.62 102 ASN A C 1
ATOM 829 O O . ASN A 1 102 ? 8.798 5.331 2.012 1.00 95.62 102 ASN A O 1
ATOM 833 N N . ASN A 1 103 ? 9.159 5.281 -0.205 1.00 96.06 103 ASN A N 1
ATOM 834 C CA . ASN A 1 103 ? 9.538 6.690 -0.308 1.00 96.06 103 ASN A CA 1
ATOM 835 C C . ASN A 1 103 ? 8.363 7.603 0.071 1.00 96.06 103 ASN A C 1
ATOM 837 O O . ASN A 1 103 ? 8.527 8.477 0.926 1.00 96.06 103 ASN A O 1
ATOM 841 N N . TYR A 1 104 ? 7.170 7.337 -0.465 1.00 96.06 104 TYR A N 1
ATOM 842 C CA . TYR A 1 104 ? 5.963 8.090 -0.139 1.00 96.06 104 TYR A CA 1
ATOM 843 C C . TYR A 1 104 ? 5.655 8.029 1.366 1.00 96.06 104 TYR A C 1
ATOM 845 O O . TYR A 1 104 ? 5.544 9.063 2.021 1.00 96.06 104 TYR A O 1
ATOM 853 N N . ILE A 1 105 ? 5.578 6.829 1.952 1.00 95.19 105 ILE A N 1
ATOM 854 C CA . ILE A 1 105 ? 5.153 6.650 3.351 1.00 95.19 105 ILE A CA 1
ATOM 855 C C . ILE A 1 105 ? 6.209 7.132 4.348 1.00 95.19 105 ILE A C 1
ATOM 857 O O . ILE A 1 105 ? 5.861 7.736 5.359 1.00 95.19 105 ILE A O 1
ATOM 861 N N . PHE A 1 106 ? 7.491 6.852 4.111 1.00 94.06 106 PHE A N 1
ATOM 862 C CA . PHE A 1 106 ? 8.528 7.027 5.132 1.00 94.06 106 PHE A CA 1
ATOM 863 C C . PHE A 1 106 ? 9.433 8.237 4.919 1.00 94.06 106 PHE A C 1
ATOM 865 O O . PHE A 1 106 ? 10.166 8.590 5.845 1.00 94.06 106 PHE A O 1
ATOM 872 N N . LYS A 1 107 ? 9.382 8.885 3.749 1.00 92.88 107 LYS A N 1
ATOM 873 C CA . LYS A 1 107 ? 10.200 10.068 3.448 1.00 92.88 107 LYS A CA 1
ATOM 874 C C . LYS A 1 107 ? 9.339 11.284 3.128 1.00 92.88 107 LYS A C 1
ATOM 876 O O . LYS A 1 107 ? 9.347 12.239 3.895 1.00 92.88 107 LYS A O 1
ATOM 881 N N . GLU A 1 108 ? 8.587 11.240 2.036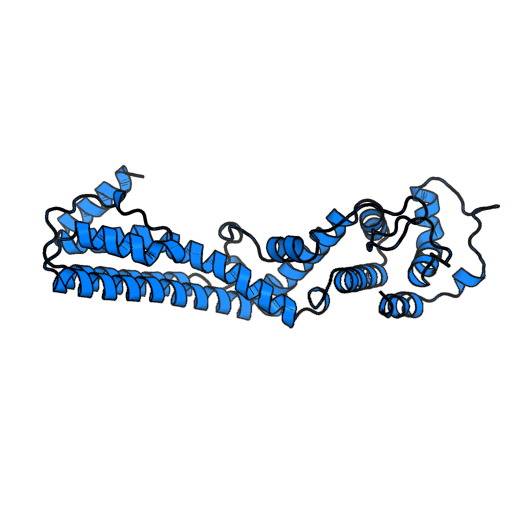 1.00 93.75 108 GLU A N 1
ATOM 882 C CA . GLU A 1 108 ? 7.950 12.434 1.463 1.00 93.75 108 GLU A CA 1
ATOM 883 C C . GLU A 1 108 ? 6.656 12.821 2.184 1.00 93.75 108 GLU A C 1
ATOM 885 O O . GLU A 1 108 ? 6.443 13.988 2.500 1.00 93.75 108 GLU A O 1
ATOM 890 N N . ASN A 1 109 ? 5.817 11.835 2.515 1.00 94.75 109 ASN A N 1
ATOM 891 C CA . ASN A 1 109 ? 4.466 12.035 3.047 1.00 94.75 109 ASN A CA 1
ATOM 892 C C . ASN A 1 109 ? 4.267 11.376 4.422 1.00 94.75 109 ASN A C 1
ATOM 894 O O . ASN A 1 109 ? 3.147 11.060 4.829 1.00 94.75 109 ASN A O 1
ATOM 898 N N . CYS A 1 110 ? 5.352 11.216 5.187 1.00 93.81 110 CYS A N 1
ATOM 899 C CA . CYS A 1 110 ? 5.327 10.621 6.526 1.00 93.81 110 CYS A CA 1
ATOM 900 C C . CYS A 1 110 ? 4.304 11.274 7.481 1.00 93.81 110 CYS A C 1
ATOM 902 O O . CYS A 1 110 ? 3.514 10.542 8.085 1.00 93.81 110 CYS A O 1
ATOM 904 N N . PRO A 1 111 ? 4.202 12.616 7.591 1.00 95.19 111 PRO A N 1
ATOM 905 C CA . PRO A 1 111 ? 3.176 13.240 8.430 1.00 95.19 111 PRO A CA 1
ATOM 906 C C . PRO A 1 111 ? 1.743 12.854 8.037 1.00 95.19 111 PRO A C 1
ATOM 908 O O . PRO A 1 111 ? 0.903 12.623 8.910 1.00 95.19 111 PRO A O 1
ATOM 911 N N . GLU A 1 112 ? 1.461 12.739 6.737 1.00 95.06 112 GLU A N 1
ATOM 912 C CA . GLU A 1 112 ? 0.139 12.355 6.236 1.00 95.06 112 GLU A CA 1
ATOM 913 C C . GLU A 1 112 ? -0.131 10.860 6.470 1.00 95.06 112 GLU A C 1
ATOM 915 O O . GLU A 1 112 ? -1.244 10.493 6.858 1.00 95.06 112 GLU A O 1
ATOM 920 N N . ALA A 1 113 ? 0.883 9.996 6.360 1.00 95.88 113 ALA A N 1
ATOM 921 C CA . ALA A 1 113 ? 0.771 8.585 6.730 1.00 95.88 113 ALA A CA 1
ATOM 922 C C . ALA A 1 113 ? 0.448 8.401 8.224 1.00 95.88 113 ALA A C 1
ATOM 924 O O . ALA A 1 113 ? -0.502 7.694 8.578 1.00 95.88 113 ALA A O 1
ATOM 925 N N . LEU A 1 114 ? 1.162 9.112 9.104 1.00 96.81 114 LEU A N 1
ATOM 926 C CA . LEU A 1 114 ? 0.924 9.100 10.554 1.00 96.81 114 LEU A CA 1
ATOM 927 C C . LEU A 1 114 ? -0.462 9.652 10.914 1.00 96.81 114 LEU A C 1
ATOM 929 O O . LEU A 1 114 ? -1.150 9.131 11.796 1.00 96.81 114 LEU A O 1
ATOM 933 N N . LYS A 1 115 ? -0.907 10.703 10.226 1.00 97.06 115 LYS A N 1
ATOM 934 C CA . LYS A 1 115 ? -2.255 11.257 10.382 1.00 97.06 115 LYS A CA 1
ATOM 935 C C . LYS A 1 115 ? -3.332 10.278 9.914 1.00 97.06 115 LYS A C 1
ATOM 937 O O . LYS A 1 115 ? -4.361 10.161 10.583 1.00 97.06 115 LYS A O 1
ATOM 942 N N . THR A 1 116 ? -3.095 9.560 8.818 1.00 97.81 116 THR A N 1
ATOM 943 C CA . THR A 1 116 ? -4.023 8.556 8.275 1.00 97.81 116 THR A CA 1
ATOM 944 C C . THR A 1 116 ? -4.251 7.434 9.291 1.00 97.81 116 THR A C 1
ATOM 946 O O . THR A 1 116 ? -5.393 7.215 9.696 1.00 97.81 116 THR A O 1
ATOM 949 N N . ILE A 1 117 ? -3.188 6.819 9.833 1.00 97.69 117 ILE A N 1
ATOM 950 C CA . ILE A 1 117 ? -3.345 5.757 10.846 1.00 97.69 117 ILE A CA 1
ATOM 951 C C . ILE A 1 117 ? -4.036 6.255 12.121 1.00 97.69 117 ILE A C 1
ATOM 953 O O . ILE A 1 117 ? -4.926 5.584 12.640 1.00 97.69 117 ILE A O 1
ATOM 957 N N . LYS A 1 118 ? -3.710 7.460 12.612 1.00 98.25 118 LYS A N 1
ATOM 958 C CA . LYS A 1 118 ? -4.376 8.045 13.792 1.00 98.25 118 LYS A CA 1
ATOM 959 C C . LYS A 1 118 ? -5.862 8.285 13.548 1.00 98.25 118 LYS A C 1
ATOM 961 O O . LYS A 1 118 ? -6.678 8.074 14.444 1.00 98.25 118 LYS A O 1
ATOM 966 N N . THR A 1 119 ? -6.215 8.733 12.346 1.00 98.31 119 THR A N 1
ATOM 967 C CA . THR A 1 119 ? -7.611 8.941 11.946 1.00 98.31 119 THR A CA 1
ATOM 968 C C . THR A 1 119 ? -8.354 7.610 11.919 1.00 98.31 119 THR A C 1
ATOM 970 O O . THR A 1 119 ? -9.439 7.514 12.490 1.00 98.31 119 THR A O 1
ATOM 973 N N . ASN A 1 120 ? -7.735 6.559 11.383 1.00 98.25 120 ASN A N 1
ATOM 974 C CA . ASN A 1 120 ? -8.334 5.229 11.316 1.00 98.25 120 ASN A CA 1
ATOM 975 C C . ASN A 1 120 ? -8.466 4.554 12.683 1.00 98.25 120 ASN A C 1
ATOM 977 O O . ASN A 1 120 ? -9.503 3.951 12.950 1.00 98.25 120 ASN A O 1
ATOM 981 N N . ILE A 1 121 ? -7.499 4.730 13.590 1.00 98.19 121 ILE A N 1
ATOM 982 C CA . ILE A 1 121 ? -7.614 4.276 14.989 1.00 98.19 121 ILE A CA 1
ATOM 983 C C . ILE A 1 121 ? -8.823 4.937 15.660 1.00 98.19 121 ILE A C 1
ATOM 985 O O . ILE A 1 121 ? -9.655 4.253 16.255 1.00 98.19 121 ILE A O 1
ATOM 989 N N . LYS A 1 122 ? -8.959 6.263 15.533 1.00 98.12 122 LYS A N 1
ATOM 990 C CA . LYS A 1 122 ? -10.098 7.002 16.101 1.00 98.12 122 LYS A CA 1
ATOM 991 C C . LYS A 1 122 ? -11.425 6.568 15.484 1.00 98.12 122 LYS A C 1
ATOM 993 O O . LYS A 1 122 ? -12.385 6.358 16.219 1.00 98.12 122 LYS A O 1
ATOM 998 N N . SER A 1 123 ? -11.468 6.430 14.161 1.00 97.56 123 SER A N 1
ATOM 999 C CA . SER A 1 123 ? -12.664 6.034 13.415 1.00 97.56 123 SER A CA 1
ATOM 1000 C C . SER A 1 123 ? -13.131 4.635 13.823 1.00 97.56 123 SER A C 1
ATOM 1002 O O . SER A 1 123 ? -1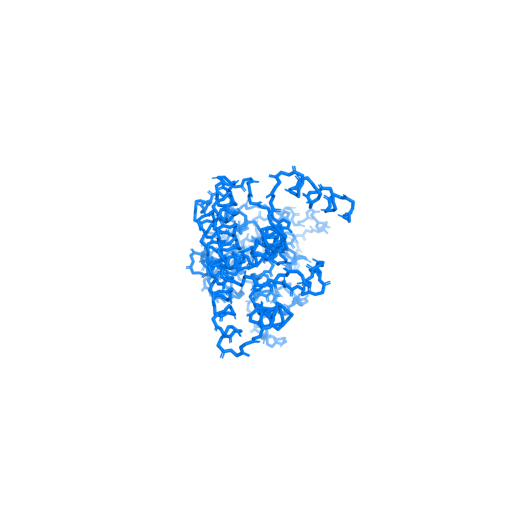4.256 4.477 14.289 1.00 97.56 123 SER A O 1
ATOM 1004 N N . LYS A 1 124 ? -12.239 3.635 13.788 1.00 97.50 124 LYS A N 1
ATOM 1005 C CA . LYS A 1 124 ? -12.571 2.261 14.193 1.00 97.50 124 LYS A CA 1
ATOM 1006 C C . LYS A 1 124 ? -12.923 2.158 15.675 1.00 97.50 124 LYS A C 1
ATOM 1008 O O . LYS A 1 124 ? -13.879 1.472 16.023 1.00 97.50 124 LYS A O 1
ATOM 1013 N N . GLY A 1 125 ? -12.225 2.887 16.547 1.00 97.69 125 GLY A N 1
ATOM 1014 C CA . GLY A 1 125 ? -12.594 2.982 17.959 1.00 97.69 125 GLY A CA 1
ATOM 1015 C C . GLY A 1 125 ? -13.999 3.555 18.169 1.00 97.69 125 GLY A C 1
ATOM 1016 O O . GLY A 1 125 ? -14.767 3.017 18.965 1.00 97.69 125 GLY A O 1
ATOM 1017 N N . LYS A 1 126 ? -14.362 4.600 17.416 1.00 97.44 126 LYS A N 1
ATOM 1018 C CA . LYS A 1 126 ? -15.705 5.192 17.437 1.00 97.44 126 LYS A CA 1
ATOM 1019 C C . LYS A 1 126 ? -16.768 4.194 16.968 1.00 97.44 126 LYS A C 1
ATOM 1021 O O . LYS A 1 126 ? -17.755 4.037 17.673 1.00 97.44 126 LYS A O 1
ATOM 1026 N N . CYS A 1 127 ? -16.544 3.472 15.866 1.00 97.12 127 CYS A N 1
ATOM 1027 C CA . CYS A 1 127 ? -17.470 2.436 15.390 1.00 97.12 127 CYS A CA 1
ATOM 1028 C C . CYS A 1 127 ? -17.770 1.388 16.475 1.00 97.12 127 CYS A C 1
ATOM 1030 O O . CYS A 1 127 ? -18.921 1.008 16.671 1.00 97.12 127 CYS A O 1
ATOM 1032 N N . VAL A 1 128 ? -16.748 0.955 17.223 1.00 97.81 128 VAL A N 1
ATOM 1033 C CA . VAL A 1 128 ? -16.935 -0.006 18.320 1.00 97.81 128 VAL A CA 1
ATOM 1034 C C . VAL A 1 128 ? -17.700 0.605 19.497 1.00 97.81 128 VAL A C 1
ATOM 1036 O O . VAL A 1 128 ? -18.576 -0.054 20.051 1.00 97.81 128 VAL A O 1
ATOM 1039 N N . ILE A 1 129 ? -17.412 1.856 19.869 1.00 98.12 129 ILE A N 1
ATOM 1040 C CA . ILE A 1 129 ? -18.153 2.579 20.919 1.00 98.12 129 ILE A CA 1
ATOM 1041 C C . ILE A 1 129 ? -19.628 2.746 20.531 1.00 98.12 129 ILE A C 1
ATOM 1043 O O . ILE A 1 129 ? -20.514 2.500 21.349 1.00 98.12 129 ILE A O 1
ATOM 1047 N N . ASP A 1 130 ? -19.905 3.122 19.284 1.00 97.94 130 ASP A N 1
ATOM 1048 C CA . ASP A 1 130 ? -21.268 3.280 18.777 1.00 97.94 130 ASP A CA 1
ATOM 1049 C C . ASP A 1 130 ? -22.008 1.927 18.799 1.00 97.94 130 ASP A C 1
ATOM 1051 O O . ASP A 1 130 ? -23.123 1.844 19.315 1.00 97.94 130 ASP A O 1
ATOM 1055 N N . ALA A 1 131 ? -21.349 0.833 18.396 1.00 97.25 131 ALA A N 1
ATOM 1056 C CA . ALA A 1 131 ? -21.905 -0.519 18.490 1.00 97.25 131 ALA A CA 1
ATOM 1057 C C . ALA A 1 131 ? -22.190 -0.958 19.938 1.00 97.25 131 ALA A C 1
ATOM 1059 O O . ALA A 1 131 ? -23.228 -1.572 20.198 1.00 97.25 131 ALA A O 1
ATOM 1060 N N . VAL A 1 132 ? -21.307 -0.633 20.888 1.00 97.31 132 VAL A N 1
ATOM 1061 C CA . VAL A 1 132 ? -21.524 -0.857 22.329 1.00 97.31 132 VAL A CA 1
ATOM 1062 C C . VAL A 1 132 ? -22.762 -0.094 22.803 1.00 97.31 132 VAL A C 1
ATOM 1064 O O . VAL A 1 132 ? -23.624 -0.675 23.461 1.00 97.31 132 VAL A O 1
ATOM 1067 N N . ASN A 1 133 ? -22.896 1.176 22.416 1.00 97.19 133 ASN A N 1
ATOM 1068 C CA . ASN A 1 133 ? -24.020 2.018 22.817 1.00 97.19 133 ASN A CA 1
ATOM 1069 C C . ASN A 1 133 ? -25.362 1.515 22.289 1.00 97.19 133 ASN A C 1
ATOM 1071 O O . ASN A 1 133 ? -26.340 1.430 23.036 1.00 97.19 133 ASN A O 1
ATOM 1075 N N . GLU A 1 134 ? -25.405 1.169 21.007 1.00 96.69 134 GLU A N 1
ATOM 1076 C CA . GLU A 1 134 ? -26.595 0.609 20.379 1.00 96.69 134 GLU A CA 1
ATOM 1077 C C . GLU A 1 134 ? -26.974 -0.736 20.993 1.00 96.69 134 GLU A C 1
ATOM 1079 O O . GLU A 1 134 ? -28.142 -0.954 21.308 1.00 96.69 134 GLU A O 1
ATOM 1084 N N . THR A 1 135 ? -25.991 -1.612 21.223 1.00 95.62 135 THR A N 1
ATOM 1085 C CA . THR A 1 135 ? -26.223 -2.926 21.835 1.00 95.62 135 THR A CA 1
ATOM 1086 C C . THR A 1 135 ? -26.812 -2.785 23.234 1.00 95.62 135 THR A C 1
ATOM 1088 O O . THR A 1 135 ? -27.826 -3.411 23.533 1.00 95.62 135 THR A O 1
ATOM 1091 N N . THR A 1 136 ? -26.241 -1.923 24.082 1.00 95.00 136 THR A N 1
ATOM 1092 C CA . THR A 1 136 ? -26.776 -1.685 25.431 1.00 95.00 136 THR A CA 1
ATOM 1093 C C . THR A 1 136 ? -28.214 -1.177 25.381 1.00 95.00 136 THR A C 1
ATOM 1095 O O . THR A 1 136 ? -29.068 -1.684 26.108 1.00 95.00 136 THR A O 1
ATOM 1098 N N . LYS A 1 137 ? -28.514 -0.222 24.493 1.00 95.44 137 LYS A N 1
ATOM 1099 C CA . LYS A 1 137 ? -29.871 0.316 24.336 1.00 95.44 137 LYS A CA 1
ATOM 1100 C C . LYS A 1 137 ? -30.869 -0.756 23.886 1.00 95.44 137 LYS A C 1
ATOM 1102 O O . LYS A 1 137 ? -31.954 -0.853 24.453 1.00 95.44 137 LYS A O 1
ATOM 1107 N N . GLU A 1 138 ? -30.520 -1.548 22.874 1.00 94.75 138 GLU A N 1
ATOM 1108 C CA . GLU A 1 138 ? -31.394 -2.592 22.327 1.00 94.75 138 GLU A CA 1
ATOM 1109 C C . GLU A 1 138 ? -31.679 -3.700 23.346 1.00 94.75 138 GLU A C 1
ATOM 1111 O O . GLU A 1 138 ? -32.828 -4.107 23.496 1.00 94.75 138 GLU A O 1
ATOM 1116 N N . VAL A 1 139 ? -30.661 -4.171 24.067 1.00 93.38 139 VAL A N 1
ATOM 1117 C CA . VAL A 1 139 ? -30.806 -5.265 25.039 1.00 93.38 139 VAL A CA 1
ATOM 1118 C C . VAL A 1 139 ? -31.672 -4.833 26.217 1.00 93.38 139 VAL A C 1
ATOM 1120 O O . VAL A 1 139 ? -32.588 -5.559 26.593 1.00 93.38 139 VAL A O 1
ATOM 1123 N N . LYS A 1 140 ? -31.454 -3.621 26.742 1.00 91.44 140 LYS A N 1
ATOM 1124 C CA . LYS A 1 140 ? -32.266 -3.074 27.836 1.00 91.44 140 LYS A CA 1
ATOM 1125 C C . LYS A 1 140 ? -33.735 -2.906 27.456 1.00 91.44 140 LYS A C 1
ATOM 1127 O O . LYS A 1 140 ? -34.601 -3.181 28.272 1.00 91.44 140 LYS A O 1
ATOM 1132 N N . ASN A 1 141 ? -34.022 -2.483 26.225 1.00 91.44 141 ASN A N 1
ATOM 1133 C CA . ASN A 1 141 ? -35.402 -2.329 25.752 1.00 91.44 141 ASN A CA 1
ATOM 1134 C C . ASN A 1 141 ? -36.159 -3.661 25.624 1.00 91.44 141 ASN A C 1
ATOM 1136 O O . ASN A 1 141 ? -37.378 -3.643 25.490 1.00 91.44 141 ASN A O 1
ATOM 1140 N N . ASN A 1 142 ? -35.446 -4.789 25.618 1.00 90.56 142 ASN A N 1
ATOM 1141 C CA . ASN A 1 142 ? -36.012 -6.129 25.478 1.00 90.56 142 ASN A CA 1
ATOM 1142 C C . ASN A 1 142 ? -35.765 -6.999 26.724 1.00 90.56 142 ASN A C 1
ATOM 1144 O O . ASN A 1 142 ? -35.831 -8.222 26.615 1.00 90.56 142 ASN A O 1
ATOM 1148 N N . ASP A 1 143 ? -35.431 -6.386 27.869 1.00 85.75 143 ASP A N 1
ATOM 1149 C CA . ASP A 1 143 ? -35.124 -7.070 29.136 1.00 85.75 143 ASP A CA 1
ATOM 1150 C C . ASP A 1 143 ? -34.081 -8.200 28.995 1.00 85.75 143 ASP A C 1
ATOM 1152 O O . ASP A 1 143 ? -34.153 -9.240 29.651 1.00 85.75 143 ASP A O 1
ATOM 1156 N N . GLY A 1 144 ? -33.109 -8.015 28.096 1.00 84.56 144 GLY A N 1
ATOM 1157 C CA . GLY A 1 144 ? -32.081 -9.010 27.814 1.00 84.56 144 GLY A CA 1
ATOM 1158 C C . GLY A 1 144 ? -30.930 -8.999 28.822 1.00 84.56 144 GLY A C 1
ATOM 1159 O O . GLY A 1 144 ? -30.643 -7.995 29.475 1.00 84.56 144 GLY A O 1
ATOM 1160 N N . ASP A 1 145 ? -30.239 -10.133 28.918 1.00 87.75 145 ASP A N 1
ATOM 1161 C CA . ASP A 1 145 ? -29.089 -10.314 29.799 1.00 87.75 145 ASP A CA 1
ATOM 1162 C C . ASP A 1 145 ? -27.753 -10.018 29.089 1.00 87.75 145 ASP A C 1
ATOM 1164 O O . ASP A 1 145 ? -27.680 -9.653 27.909 1.00 87.75 145 ASP A O 1
ATOM 1168 N N . ILE A 1 146 ? -26.656 -10.206 29.819 1.00 88.62 146 ILE A N 1
ATOM 1169 C CA . ILE A 1 146 ? -25.303 -10.022 29.292 1.00 88.62 146 ILE A CA 1
ATOM 1170 C C . ILE A 1 146 ? -24.953 -10.988 28.146 1.00 88.62 146 ILE A C 1
ATOM 1172 O O . ILE A 1 146 ? -24.122 -10.657 27.300 1.00 88.62 146 ILE A O 1
ATOM 1176 N N . ASN A 1 147 ? -25.576 -12.166 28.078 1.00 87.19 147 ASN A N 1
ATOM 1177 C CA . ASN A 1 147 ? -25.316 -13.127 27.007 1.00 87.19 147 ASN A CA 1
ATOM 1178 C C . ASN A 1 147 ? -25.923 -12.622 25.701 1.00 87.19 147 ASN A C 1
ATOM 1180 O O . ASN A 1 147 ? -25.245 -12.571 24.677 1.00 87.19 147 ASN A O 1
ATOM 1184 N N . ILE A 1 148 ? -27.173 -12.156 25.753 1.00 89.44 148 ILE A N 1
ATOM 1185 C CA . ILE A 1 148 ? -27.826 -11.506 24.612 1.00 89.44 148 ILE A CA 1
ATOM 1186 C C . ILE A 1 148 ? -27.019 -10.273 24.185 1.00 89.44 148 ILE A C 1
ATOM 1188 O O . ILE A 1 148 ? -26.799 -10.061 22.989 1.00 89.44 148 ILE A O 1
ATOM 1192 N N . TRP A 1 149 ? -26.502 -9.503 25.148 1.00 93.06 149 TRP A N 1
ATOM 1193 C CA . TRP A 1 149 ? -25.633 -8.360 24.873 1.00 93.06 149 TRP A CA 1
ATOM 1194 C C . TRP A 1 149 ? -24.363 -8.742 24.110 1.00 93.06 149 TRP A C 1
ATOM 1196 O O . TRP A 1 149 ? -24.058 -8.130 23.086 1.00 93.06 149 TRP A O 1
ATOM 1206 N N . LEU A 1 150 ? -23.642 -9.782 24.530 1.00 91.25 150 LEU A N 1
ATOM 1207 C CA . LEU A 1 150 ? -22.423 -10.208 23.838 1.00 91.25 150 LEU A CA 1
ATOM 1208 C C . LEU A 1 150 ? -22.702 -10.751 22.432 1.00 91.25 150 LEU A C 1
ATOM 1210 O O . LEU A 1 150 ? -21.937 -10.451 21.509 1.00 91.25 150 LEU A O 1
ATOM 1214 N N . GLN A 1 151 ? -23.801 -11.488 22.249 1.00 89.75 151 GLN A N 1
ATOM 1215 C CA . GLN A 1 151 ? -24.233 -11.972 20.934 1.00 89.75 151 GLN A CA 1
ATOM 1216 C C . GLN A 1 151 ? -24.530 -10.811 19.986 1.00 89.75 151 GLN A C 1
ATOM 1218 O O . GLN A 1 151 ? -24.081 -10.800 18.835 1.00 89.75 151 GLN A O 1
ATOM 1223 N N . TYR A 1 152 ? -25.273 -9.811 20.464 1.00 92.31 152 TYR A N 1
ATOM 1224 C CA . TYR A 1 152 ? -25.630 -8.642 19.666 1.00 92.31 152 TYR A CA 1
ATOM 1225 C C . TYR A 1 152 ? -24.401 -7.806 19.326 1.00 92.31 152 TYR A C 1
ATOM 1227 O O . TYR A 1 152 ? -24.235 -7.434 18.161 1.00 92.31 152 TYR A O 1
ATOM 1235 N N . LEU A 1 153 ? -23.504 -7.591 20.292 1.00 93.88 153 LEU A N 1
ATOM 1236 C CA . LEU A 1 153 ? -22.253 -6.885 20.047 1.00 93.88 153 LEU A CA 1
ATOM 1237 C C . LEU A 1 153 ? -21.401 -7.628 19.013 1.00 93.88 153 LEU A C 1
ATOM 1239 O O . LEU A 1 153 ? -20.956 -7.030 18.037 1.00 93.88 153 LEU A O 1
ATOM 1243 N N . SER A 1 154 ? -21.206 -8.941 19.176 1.00 92.12 154 SER A N 1
ATOM 1244 C CA . SER A 1 154 ? -20.432 -9.752 18.227 1.00 92.12 154 SER A CA 1
ATOM 1245 C C . SER A 1 154 ? -21.022 -9.700 16.819 1.00 92.12 154 SER A C 1
ATOM 1247 O O . SER A 1 154 ? -20.278 -9.578 15.845 1.00 92.12 154 SER A O 1
ATOM 1249 N N . ARG A 1 155 ? -22.354 -9.702 16.701 1.00 91.44 155 ARG A N 1
ATOM 1250 C CA . ARG A 1 155 ? -23.046 -9.552 15.419 1.00 91.44 155 ARG A CA 1
ATOM 1251 C C . ARG A 1 155 ? -22.838 -8.170 14.800 1.00 91.44 155 ARG A C 1
ATOM 1253 O O . ARG A 1 155 ? -22.540 -8.111 13.611 1.00 91.44 155 ARG A O 1
ATOM 1260 N N . LYS A 1 156 ? -22.967 -7.084 15.572 1.00 93.00 156 LYS A N 1
ATOM 1261 C CA . LYS A 1 156 ? -22.750 -5.710 15.076 1.00 93.00 156 LYS A CA 1
ATOM 1262 C C . LYS A 1 156 ? -21.297 -5.459 14.668 1.00 93.00 156 LYS A C 1
ATOM 1264 O O . LYS A 1 156 ? -21.051 -4.714 13.730 1.00 93.00 156 LYS A O 1
ATOM 1269 N N . LEU A 1 157 ? -20.339 -6.093 15.341 1.00 93.56 157 LEU A N 1
ATOM 1270 C CA . LEU A 1 157 ? -18.913 -5.902 15.069 1.00 93.56 157 LEU A CA 1
ATOM 1271 C C . LEU A 1 157 ? -18.360 -6.781 13.942 1.00 93.56 157 LEU A C 1
ATOM 1273 O O . LEU A 1 157 ? -17.218 -6.569 13.544 1.00 93.56 157 LEU A O 1
ATOM 1277 N N . LYS A 1 158 ? -19.131 -7.749 13.430 1.00 90.19 158 LYS A N 1
ATOM 1278 C CA . LYS A 1 158 ? -18.652 -8.814 12.532 1.00 90.19 158 LYS A CA 1
ATOM 1279 C C . LYS A 1 158 ? -17.821 -8.312 11.344 1.00 90.19 158 LYS A C 1
ATOM 1281 O O . LYS A 1 158 ? -16.801 -8.927 11.034 1.00 90.19 158 LYS A O 1
ATOM 1286 N N . ASP A 1 159 ? -18.251 -7.220 10.719 1.00 87.56 159 ASP A N 1
ATOM 1287 C CA . ASP A 1 159 ? -17.611 -6.661 9.522 1.00 87.56 159 ASP A CA 1
ATOM 1288 C C . ASP A 1 159 ? -16.621 -5.524 9.850 1.00 87.56 159 ASP A C 1
ATOM 1290 O O . ASP A 1 159 ? -15.858 -5.094 8.990 1.00 87.56 159 ASP A O 1
ATOM 1294 N N . GLU A 1 160 ? -16.582 -5.070 11.107 1.00 86.00 160 GLU A N 1
ATOM 1295 C CA . GLU A 1 160 ? -15.753 -3.943 11.550 1.00 86.00 160 GLU A CA 1
ATOM 1296 C C . GLU A 1 160 ? -14.469 -4.384 12.253 1.00 86.00 160 GLU A C 1
ATOM 1298 O O . GLU A 1 160 ? -13.385 -3.876 11.959 1.00 86.00 160 GLU A O 1
ATOM 1303 N N . VAL A 1 161 ? -14.579 -5.319 13.203 1.00 90.75 161 VAL A N 1
ATOM 1304 C CA . VAL A 1 161 ? -13.460 -5.815 14.012 1.00 90.75 161 VAL A CA 1
ATOM 1305 C C . VAL A 1 161 ? -13.675 -7.273 14.405 1.00 90.75 161 VAL A C 1
ATOM 1307 O O . VAL A 1 161 ? -14.789 -7.745 14.618 1.00 90.75 161 VAL A O 1
ATOM 1310 N N . GLN A 1 162 ? -12.584 -8.013 14.589 1.00 84.75 162 GLN A N 1
ATOM 1311 C CA . GLN A 1 162 ? -12.689 -9.382 15.088 1.00 84.75 162 GLN A CA 1
ATOM 1312 C C . GLN A 1 162 ? -13.032 -9.390 16.584 1.00 84.75 162 GLN A C 1
ATOM 1314 O O . GLN A 1 162 ? -12.187 -9.077 17.421 1.00 84.75 162 GLN A O 1
ATOM 1319 N N . PHE A 1 163 ? -14.248 -9.811 16.932 1.00 85.88 163 PHE A N 1
ATOM 1320 C CA . PHE A 1 163 ? -14.679 -9.992 18.319 1.00 85.88 163 PHE A CA 1
ATOM 1321 C C . PHE A 1 163 ? -15.352 -11.355 18.510 1.00 85.88 163 PHE A C 1
ATOM 1323 O O . PHE A 1 163 ? -16.391 -11.645 17.917 1.00 85.88 163 PHE A O 1
ATOM 1330 N N . LYS A 1 164 ? -14.742 -12.213 19.339 1.00 78.19 164 LYS A N 1
ATOM 1331 C CA . LYS A 1 164 ? -15.260 -13.551 19.661 1.00 78.19 164 LYS A CA 1
ATOM 1332 C C . LYS A 1 164 ? -15.862 -13.548 21.062 1.00 78.19 164 LYS A C 1
ATOM 1334 O O . LYS A 1 164 ? -15.126 -13.641 22.043 1.00 78.19 164 LYS A O 1
ATOM 1339 N N . GLU A 1 165 ? -17.188 -13.540 21.135 1.00 68.25 165 GLU A N 1
ATOM 1340 C CA . GLU A 1 165 ? -17.962 -13.599 22.385 1.00 68.25 165 GLU A CA 1
ATOM 1341 C C . GLU A 1 165 ? -17.505 -14.723 23.329 1.00 68.25 165 GLU A C 1
ATOM 1343 O O . GLU A 1 165 ? -17.298 -14.486 24.514 1.00 68.25 165 GLU A O 1
ATOM 1348 N N . LYS A 1 166 ? -17.255 -15.932 22.800 1.00 65.62 166 LYS A N 1
ATOM 1349 C CA . LYS A 1 166 ? -16.841 -17.116 23.586 1.00 65.62 166 LYS A CA 1
ATOM 1350 C C . LYS A 1 166 ? -15.540 -16.936 24.380 1.00 65.62 166 LYS A C 1
ATOM 1352 O O . LYS A 1 166 ? -15.169 -17.815 25.148 1.00 65.62 166 LYS A O 1
ATOM 1357 N N . SER A 1 167 ? -14.805 -15.850 24.145 1.00 63.72 167 SER A N 1
ATOM 1358 C CA . SER A 1 167 ? -13.587 -15.534 24.889 1.00 63.72 167 SER A CA 1
ATOM 1359 C C . SER A 1 167 ? -13.844 -14.800 26.210 1.00 63.72 167 SER A C 1
ATOM 1361 O O . SER A 1 167 ? -12.912 -14.678 27.001 1.00 63.72 167 SER A O 1
ATOM 1363 N N . CYS A 1 168 ? -15.071 -14.340 26.466 1.00 61.78 168 CYS A N 1
ATOM 1364 C CA . CYS A 1 168 ? -15.476 -13.652 27.689 1.00 61.78 168 CYS A CA 1
ATOM 1365 C C . CYS A 1 168 ? -15.792 -14.651 28.817 1.00 61.78 168 CYS A C 1
ATOM 1367 O O . CYS A 1 168 ? -16.691 -15.473 28.682 1.00 61.78 168 CYS A O 1
ATOM 1369 N N . ILE A 1 169 ? -15.038 -14.594 29.922 1.00 58.75 169 ILE A N 1
ATOM 1370 C CA . ILE A 1 169 ? -15.188 -15.483 31.092 1.00 58.75 169 ILE A CA 1
ATOM 1371 C C . ILE A 1 169 ? -16.060 -14.789 32.159 1.00 58.75 169 ILE A C 1
ATOM 1373 O O . ILE A 1 169 ? -15.926 -13.585 32.351 1.00 58.75 169 ILE A O 1
ATOM 1377 N N . ASN A 1 170 ? -16.894 -15.561 32.873 1.00 57.00 170 ASN A N 1
ATOM 1378 C CA . ASN A 1 170 ? -17.726 -15.160 34.027 1.00 57.00 170 ASN A CA 1
ATOM 1379 C C . ASN A 1 170 ? -18.789 -14.082 33.742 1.00 57.00 170 ASN A C 1
ATOM 1381 O O . ASN A 1 170 ? -18.690 -12.945 34.188 1.00 57.00 170 ASN A O 1
ATOM 1385 N N . GLN A 1 171 ? -19.847 -14.483 33.034 1.00 62.66 171 GLN A N 1
ATOM 1386 C CA . GLN A 1 171 ? -20.971 -13.624 32.639 1.00 62.66 171 GLN A CA 1
ATOM 1387 C C . GLN A 1 171 ? -22.051 -13.479 33.738 1.00 62.66 171 GLN A C 1
ATOM 1389 O O . GLN A 1 171 ? -22.703 -12.447 33.834 1.00 62.66 171 GLN A O 1
ATOM 1394 N N . ASN A 1 172 ? -22.226 -14.480 34.607 1.00 60.22 172 ASN A N 1
ATOM 1395 C CA . ASN A 1 172 ? -23.457 -14.640 35.402 1.00 60.22 172 ASN A CA 1
ATOM 1396 C C . ASN A 1 172 ? -23.689 -13.604 36.523 1.00 60.22 172 ASN A C 1
ATOM 1398 O O . ASN A 1 172 ? -24.785 -13.556 37.072 1.00 60.22 172 ASN A O 1
ATOM 1402 N N . GLU A 1 173 ? -22.691 -12.795 36.883 1.00 67.50 173 GLU A N 1
ATOM 1403 C CA . GLU A 1 173 ? -22.799 -11.793 37.962 1.00 67.50 173 GLU A CA 1
ATOM 1404 C C . GLU A 1 173 ? -23.080 -10.370 37.450 1.00 67.50 173 GLU A C 1
ATOM 1406 O O . GLU A 1 173 ? -23.201 -9.435 38.242 1.00 67.50 173 GLU A O 1
ATOM 1411 N N . ILE A 1 174 ? -23.160 -10.174 36.130 1.00 78.12 174 ILE A N 1
ATOM 1412 C CA . ILE A 1 174 ? -23.248 -8.842 35.526 1.00 78.12 174 ILE A CA 1
ATOM 1413 C C . ILE A 1 174 ? -24.704 -8.478 35.281 1.00 78.12 174 ILE A C 1
ATOM 1415 O O . ILE A 1 174 ? -25.342 -8.996 34.369 1.00 78.12 174 ILE A O 1
ATOM 1419 N N . THR A 1 175 ? -25.206 -7.545 36.082 1.00 75.94 175 THR A N 1
ATOM 1420 C CA . THR A 1 175 ? -26.595 -7.072 36.008 1.00 75.94 175 THR A CA 1
ATOM 1421 C C . THR A 1 175 ? -26.711 -5.613 35.566 1.00 75.94 175 THR A C 1
ATOM 1423 O O . THR A 1 175 ? -27.707 -5.232 34.959 1.00 75.94 175 THR A O 1
ATOM 1426 N N . ASP A 1 176 ? -25.685 -4.794 35.812 1.00 88.31 176 ASP A N 1
ATOM 1427 C CA . ASP A 1 176 ? -25.683 -3.367 35.473 1.00 88.31 176 ASP A CA 1
ATOM 1428 C C . ASP A 1 176 ? -25.043 -3.108 34.097 1.00 88.31 176 ASP A C 1
ATOM 1430 O O . ASP A 1 176 ? -23.834 -2.882 33.967 1.00 88.31 176 ASP A O 1
ATOM 1434 N N . LEU A 1 177 ? -25.874 -3.162 33.051 1.00 89.56 177 LEU A N 1
ATOM 1435 C CA . LEU A 1 177 ? -25.451 -2.918 31.669 1.00 89.56 177 LEU A CA 1
ATOM 1436 C C . LEU A 1 177 ? -25.080 -1.449 31.395 1.00 89.56 177 LEU A C 1
ATOM 1438 O O . LEU A 1 177 ? -24.255 -1.195 30.515 1.00 89.56 177 LEU A O 1
ATOM 1442 N N . ASP A 1 178 ? -25.635 -0.487 32.144 1.00 92.31 178 ASP A N 1
ATOM 1443 C CA . ASP A 1 178 ? -25.288 0.936 32.001 1.00 92.31 178 ASP A CA 1
ATOM 1444 C C . ASP A 1 178 ? -23.881 1.195 32.541 1.00 92.31 178 ASP A C 1
ATOM 1446 O O . ASP A 1 178 ? -23.053 1.857 31.906 1.00 92.31 178 ASP A O 1
ATOM 1450 N N . PHE A 1 179 ? -23.572 0.632 33.709 1.00 92.62 179 PHE A N 1
ATOM 1451 C CA . PHE A 1 179 ? -22.233 0.709 34.264 1.00 92.62 179 PHE A CA 1
ATOM 1452 C C . PHE A 1 179 ? -21.217 -0.014 33.373 1.00 92.62 179 PHE A C 1
ATOM 1454 O O . PHE A 1 179 ? -20.146 0.539 33.109 1.00 92.62 179 PHE A O 1
ATOM 1461 N N . LEU A 1 180 ? -21.564 -1.188 32.828 1.00 92.31 180 LEU A N 1
ATOM 1462 C CA . LEU A 1 180 ? -20.711 -1.894 31.868 1.00 92.31 180 LEU A CA 1
ATOM 1463 C C . LEU A 1 180 ? -20.403 -1.034 30.633 1.00 92.31 180 LEU A C 1
ATOM 1465 O O . LEU A 1 180 ? -19.235 -0.867 30.277 1.00 92.31 180 LEU A O 1
ATOM 1469 N N . GLN A 1 181 ? -21.435 -0.462 30.005 1.00 95.62 181 GLN A N 1
ATOM 1470 C CA . GLN A 1 181 ? -21.300 0.434 28.855 1.00 95.62 181 GLN A CA 1
ATOM 1471 C C . GLN A 1 181 ? -20.337 1.587 29.159 1.00 95.62 181 GLN A C 1
ATOM 1473 O O . GLN A 1 181 ? -19.428 1.867 28.376 1.00 95.62 181 GLN A O 1
ATOM 1478 N N . ASN A 1 182 ? -20.494 2.230 30.318 1.00 96.31 182 ASN A N 1
ATOM 1479 C CA . ASN A 1 182 ? -19.643 3.341 30.737 1.00 96.31 182 ASN A CA 1
ATOM 1480 C C . ASN A 1 182 ? -18.175 2.927 30.911 1.00 96.31 182 ASN A C 1
ATOM 1482 O O . ASN A 1 182 ? -17.276 3.642 30.455 1.00 96.31 182 ASN A O 1
ATOM 1486 N N . VAL A 1 183 ? -17.922 1.775 31.541 1.00 95.19 183 VAL A N 1
ATOM 1487 C CA . VAL A 1 183 ? -16.565 1.236 31.722 1.00 95.19 183 VAL A CA 1
ATOM 1488 C C . VAL A 1 183 ? -15.919 0.948 30.367 1.00 95.19 183 VAL A C 1
ATOM 1490 O O . VAL A 1 183 ? -14.802 1.409 30.117 1.00 95.19 183 VAL A O 1
ATOM 1493 N N . VAL A 1 184 ? -16.629 0.257 29.471 1.00 96.19 184 VAL A N 1
ATOM 1494 C CA . VAL A 1 184 ? -16.117 -0.099 28.139 1.00 96.19 184 VAL A CA 1
ATOM 1495 C C . VAL A 1 184 ? -15.842 1.154 27.307 1.00 96.19 184 VAL A C 1
ATOM 1497 O O . VAL A 1 184 ? -14.744 1.301 26.773 1.00 96.19 184 VAL A O 1
ATOM 1500 N N . ASN A 1 185 ? -16.774 2.109 27.256 1.00 98.06 185 ASN A N 1
ATOM 1501 C CA . ASN A 1 185 ? -16.606 3.350 26.496 1.00 98.06 185 ASN A CA 1
ATOM 1502 C C . ASN A 1 185 ? -15.409 4.174 26.977 1.00 98.06 185 ASN A C 1
ATOM 1504 O O . ASN A 1 185 ? -14.612 4.661 26.168 1.00 98.06 185 ASN A O 1
ATOM 1508 N N . LYS A 1 186 ? -15.257 4.322 28.299 1.00 97.75 186 LYS A N 1
ATOM 1509 C CA . LYS A 1 186 ? -14.130 5.049 28.892 1.00 97.75 186 LYS A CA 1
ATOM 1510 C C . LYS A 1 186 ? -12.808 4.334 28.625 1.00 97.75 186 LYS A C 1
ATOM 1512 O O . LYS A 1 186 ? -11.824 4.991 28.277 1.00 97.75 186 LYS A O 1
ATOM 1517 N N . GLY A 1 187 ? -12.793 3.008 28.764 1.00 97.38 187 GLY A N 1
ATOM 1518 C CA . GLY A 1 187 ? -11.631 2.174 28.480 1.00 97.38 187 GLY A CA 1
ATOM 1519 C C . GLY A 1 187 ? -11.188 2.299 27.025 1.00 97.38 187 GLY A C 1
ATOM 1520 O O . GLY A 1 187 ? -10.055 2.698 26.776 1.00 97.38 187 GLY A O 1
ATOM 1521 N N . LEU A 1 188 ? -12.102 2.087 26.072 1.00 97.69 188 LEU A N 1
ATOM 1522 C CA . LEU A 1 188 ? -11.830 2.228 24.639 1.00 97.69 188 LEU A CA 1
ATOM 1523 C C . LEU A 1 188 ? -11.348 3.638 24.286 1.00 97.69 188 LEU A C 1
ATOM 1525 O O . LEU A 1 188 ? -10.327 3.782 23.619 1.00 97.69 188 LEU A O 1
ATOM 1529 N N . THR A 1 189 ? -12.018 4.684 24.779 1.00 98.06 189 THR A N 1
ATOM 1530 C CA . THR A 1 189 ? -11.603 6.077 24.536 1.00 98.06 189 THR A CA 1
ATOM 1531 C C . THR A 1 189 ? -10.173 6.325 25.023 1.00 98.06 189 THR A C 1
ATOM 1533 O O . THR A 1 189 ? -9.358 6.906 24.305 1.00 98.06 189 THR A O 1
ATOM 1536 N N . SER A 1 190 ? -9.838 5.849 26.228 1.00 98.00 190 SER A N 1
ATOM 1537 C CA . SER A 1 190 ? -8.488 5.971 26.784 1.00 98.00 190 SER A CA 1
ATOM 1538 C C . SER A 1 190 ? -7.458 5.185 25.972 1.00 98.00 190 SER A C 1
ATOM 1540 O O . SER A 1 190 ? -6.390 5.718 25.667 1.00 98.00 190 SER A O 1
ATOM 1542 N N . SER A 1 191 ? -7.776 3.951 25.585 1.00 96.31 191 SER A N 1
ATOM 1543 C CA . SER A 1 191 ? -6.912 3.100 24.767 1.00 96.31 191 SER A CA 1
ATOM 1544 C C . SER A 1 191 ? -6.621 3.718 23.403 1.00 96.31 191 SER A C 1
ATOM 1546 O O . SER A 1 191 ? -5.460 3.821 23.016 1.00 96.31 191 SER A O 1
ATOM 1548 N N . MET A 1 192 ? -7.637 4.222 22.697 1.00 97.44 192 MET A N 1
ATOM 1549 C CA . MET A 1 192 ? -7.444 4.851 21.385 1.00 97.44 192 MET A CA 1
ATOM 1550 C C . MET A 1 192 ? -6.570 6.105 21.471 1.00 97.44 192 MET A C 1
ATOM 1552 O O . MET A 1 192 ? -5.722 6.325 20.605 1.00 97.44 192 MET A O 1
ATOM 1556 N N . LEU A 1 193 ? -6.729 6.907 22.531 1.00 96.62 193 LEU A N 1
ATOM 1557 C CA . LEU A 1 193 ? -5.854 8.052 22.791 1.00 96.62 193 LEU A CA 1
ATOM 1558 C C . LEU A 1 193 ? -4.406 7.614 23.033 1.00 96.62 193 LEU A C 1
ATOM 1560 O O . LEU A 1 193 ? -3.496 8.189 22.439 1.00 96.62 193 LEU A O 1
ATOM 1564 N N . LYS A 1 194 ? -4.181 6.580 23.855 1.00 96.50 194 LYS A N 1
ATOM 1565 C CA . LYS A 1 194 ? -2.837 6.034 24.111 1.00 96.50 194 LYS A CA 1
ATOM 1566 C C . LYS A 1 194 ? -2.179 5.525 22.829 1.00 96.50 194 LYS A C 1
ATOM 1568 O O . LYS A 1 194 ? -1.041 5.895 22.566 1.00 96.50 194 LYS A O 1
ATOM 1573 N N . LEU A 1 195 ? -2.904 4.755 22.017 1.00 95.31 195 LEU A N 1
ATOM 1574 C CA . LEU A 1 195 ? -2.415 4.242 20.733 1.00 95.31 195 LEU A CA 1
ATOM 1575 C C . LEU A 1 195 ? -2.086 5.369 19.746 1.00 95.31 195 LEU A C 1
ATOM 1577 O O . LEU A 1 195 ? -1.061 5.332 19.076 1.00 95.31 195 LEU A O 1
ATOM 1581 N N . CYS A 1 196 ? -2.922 6.408 19.666 1.00 95.75 196 CYS A N 1
ATOM 1582 C CA . CYS A 1 196 ? -2.614 7.568 18.828 1.00 95.75 196 CYS A CA 1
ATOM 1583 C C . CYS A 1 196 ? -1.360 8.308 19.312 1.00 95.75 196 CYS A C 1
ATOM 1585 O O . CYS A 1 196 ? -0.579 8.790 18.493 1.00 95.75 196 CYS A O 1
ATOM 1587 N N . ASN A 1 197 ? -1.178 8.413 20.630 1.00 94.94 197 ASN A N 1
ATOM 1588 C CA . ASN A 1 197 ? -0.048 9.113 21.234 1.00 94.94 197 ASN A CA 1
ATOM 1589 C C . ASN A 1 197 ? 1.260 8.317 21.150 1.00 94.94 197 ASN A C 1
ATOM 1591 O O . ASN A 1 197 ? 2.321 8.929 21.203 1.00 94.94 197 ASN A O 1
ATOM 1595 N N . SER A 1 198 ? 1.204 6.990 20.994 1.00 94.06 198 SER A N 1
ATOM 1596 C CA . SER A 1 198 ? 2.397 6.163 20.783 1.00 94.06 198 SER A CA 1
ATOM 1597 C C . SER A 1 198 ? 2.921 6.198 19.347 1.00 94.06 198 SER A C 1
ATOM 1599 O O . SER A 1 198 ? 4.013 5.709 19.104 1.00 94.06 198 SER A O 1
ATOM 1601 N N . ILE A 1 199 ? 2.152 6.733 18.393 1.00 94.25 199 ILE A N 1
ATOM 1602 C CA . ILE A 1 199 ? 2.558 6.851 16.988 1.00 94.25 199 ILE A CA 1
ATOM 1603 C C . ILE A 1 199 ? 3.047 8.283 16.760 1.00 94.25 199 ILE A C 1
ATOM 1605 O O . ILE A 1 199 ? 2.242 9.193 16.554 1.00 94.25 199 ILE A O 1
ATOM 1609 N N . ILE A 1 200 ? 4.352 8.519 16.836 1.00 92.38 200 ILE A N 1
ATOM 1610 C CA . ILE A 1 200 ? 4.943 9.864 16.782 1.00 92.38 200 ILE A CA 1
ATOM 1611 C C . ILE A 1 200 ? 5.739 10.054 15.493 1.00 92.38 200 ILE A C 1
ATOM 1613 O O . ILE A 1 200 ? 5.609 11.101 14.860 1.00 92.38 200 ILE A O 1
ATOM 1617 N N . CYS A 1 201 ? 6.516 9.054 15.085 1.00 91.06 201 CYS A N 1
ATOM 1618 C CA . CYS A 1 201 ? 7.362 9.105 13.897 1.00 91.06 201 CYS A CA 1
ATOM 1619 C C . CYS A 1 201 ? 7.214 7.852 13.020 1.00 91.06 201 CYS A C 1
ATOM 1621 O O . CYS A 1 201 ? 6.500 6.906 13.350 1.00 91.06 201 CYS A O 1
ATOM 1623 N N . SER A 1 202 ? 7.891 7.855 11.870 1.00 86.62 202 SER A N 1
ATOM 1624 C CA . SER A 1 202 ? 7.849 6.771 10.882 1.00 86.62 202 SER A CA 1
ATOM 1625 C C . SER A 1 202 ? 8.205 5.401 11.456 1.00 86.62 202 SER A C 1
ATOM 1627 O O . SER A 1 202 ? 7.591 4.415 11.063 1.00 86.62 202 SER A O 1
ATOM 1629 N N . SER A 1 203 ? 9.164 5.324 12.384 1.00 88.19 203 SER A N 1
ATOM 1630 C CA . SER A 1 203 ? 9.575 4.052 12.992 1.00 88.19 203 SER A CA 1
ATOM 1631 C C . SER A 1 203 ? 8.513 3.434 13.903 1.00 88.19 203 SER A C 1
ATOM 1633 O O . SER A 1 203 ? 8.594 2.243 14.187 1.00 88.19 203 SER A O 1
ATOM 1635 N N . ASP A 1 204 ? 7.512 4.207 14.337 1.00 92.12 204 ASP A N 1
ATOM 1636 C CA . ASP A 1 204 ? 6.401 3.700 15.151 1.00 92.12 204 ASP A CA 1
ATOM 1637 C C . ASP A 1 204 ? 5.324 3.003 14.298 1.00 92.12 204 ASP A C 1
ATOM 1639 O O . ASP A 1 204 ? 4.423 2.345 14.831 1.00 92.12 204 ASP A O 1
ATOM 1643 N N . LEU A 1 205 ? 5.392 3.140 12.966 1.00 90.19 205 LEU A N 1
ATOM 1644 C CA . LEU A 1 205 ? 4.529 2.404 12.048 1.00 90.19 205 LEU A CA 1
ATOM 1645 C C . LEU A 1 205 ? 4.980 0.948 11.975 1.00 90.19 205 LEU A C 1
ATOM 1647 O O . LEU A 1 205 ? 6.009 0.600 11.398 1.00 90.19 205 LEU A O 1
ATOM 1651 N N . ARG A 1 206 ? 4.145 0.079 12.529 1.00 90.25 206 ARG A N 1
ATOM 1652 C CA . ARG A 1 206 ? 4.380 -1.360 12.575 1.00 90.25 206 ARG A CA 1
ATOM 1653 C C . ARG A 1 206 ? 3.989 -2.007 11.258 1.00 90.25 206 ARG A C 1
ATOM 1655 O O . ARG A 1 206 ? 2.827 -2.346 11.043 1.00 90.25 206 ARG A O 1
ATOM 1662 N N . LEU A 1 207 ? 4.958 -2.158 10.361 1.00 87.44 207 LEU A N 1
ATOM 1663 C CA . LEU A 1 207 ? 4.744 -2.744 9.037 1.00 87.44 207 LEU A CA 1
ATOM 1664 C C . LEU A 1 207 ? 4.181 -4.171 9.088 1.00 87.44 207 LEU A C 1
ATOM 1666 O O . LEU A 1 207 ? 3.479 -4.585 8.168 1.00 87.44 207 LEU A O 1
ATOM 1670 N N . GLU A 1 208 ? 4.481 -4.915 10.149 1.00 90.81 208 GLU A N 1
ATOM 1671 C CA . GLU A 1 208 ? 3.976 -6.262 10.409 1.00 90.81 208 GLU A CA 1
ATOM 1672 C C . GLU A 1 208 ? 2.478 -6.302 10.733 1.00 90.81 208 GLU A C 1
ATOM 1674 O O . GLU A 1 208 ? 1.856 -7.356 10.623 1.00 90.81 208 GLU A O 1
ATOM 1679 N N . MET A 1 209 ? 1.887 -5.164 11.112 1.00 93.38 209 MET A N 1
ATOM 1680 C CA . MET A 1 209 ? 0.454 -5.069 11.383 1.00 93.38 209 MET A CA 1
ATOM 1681 C C . MET A 1 209 ? -0.377 -4.978 10.109 1.00 93.38 209 MET A C 1
ATOM 1683 O O . MET A 1 209 ? -1.568 -5.257 10.155 1.00 93.38 209 MET A O 1
ATOM 1687 N N . PHE A 1 210 ? 0.196 -4.600 8.969 1.00 93.75 210 PHE A N 1
ATOM 1688 C CA . PHE A 1 210 ? -0.543 -4.643 7.713 1.00 93.75 210 PHE A CA 1
ATOM 1689 C C . PHE A 1 210 ? -0.729 -6.102 7.285 1.00 93.75 210 PHE A C 1
ATOM 1691 O O . PHE A 1 210 ? 0.232 -6.745 6.864 1.00 93.75 210 PHE A O 1
ATOM 1698 N N . ARG A 1 211 ? -1.965 -6.627 7.325 1.00 95.00 211 ARG A N 1
ATOM 1699 C CA . ARG A 1 211 ? -2.260 -7.955 6.741 1.00 95.00 211 ARG A CA 1
ATOM 1700 C C . ARG A 1 211 ? -1.960 -7.989 5.250 1.00 95.00 211 ARG A C 1
ATOM 1702 O O . ARG A 1 211 ? -1.557 -9.019 4.718 1.00 95.00 211 ARG A O 1
ATOM 1709 N N . LYS A 1 212 ? -2.178 -6.850 4.601 1.00 96.31 212 LYS A N 1
ATOM 1710 C CA . LYS A 1 212 ? -1.798 -6.586 3.226 1.00 96.31 212 LYS A CA 1
ATOM 1711 C C . LYS A 1 212 ? -1.240 -5.177 3.146 1.00 96.31 212 LYS A C 1
ATOM 1713 O O . LYS A 1 212 ? -1.909 -4.223 3.537 1.00 96.31 212 LYS A O 1
ATOM 1718 N N . LYS A 1 213 ? 0.003 -5.063 2.698 1.00 96.31 213 LYS A N 1
ATOM 1719 C CA . LYS A 1 213 ? 0.716 -3.787 2.626 1.00 96.31 213 LYS A CA 1
ATOM 1720 C C . LYS A 1 213 ? 0.248 -2.954 1.422 1.00 96.31 213 LYS A C 1
ATOM 1722 O O . LYS A 1 213 ? -0.222 -3.537 0.443 1.00 96.31 213 LYS A O 1
ATOM 1727 N N . PRO A 1 214 ? 0.386 -1.615 1.460 1.00 97.12 214 PRO A N 1
ATOM 1728 C CA . PRO A 1 214 ? -0.022 -0.755 0.346 1.00 97.12 214 PRO A CA 1
ATOM 1729 C C . PRO A 1 214 ? 0.616 -1.134 -1.000 1.00 97.12 214 PRO A C 1
ATOM 1731 O O . PRO A 1 214 ? -0.069 -1.180 -2.019 1.00 97.12 214 PRO A O 1
ATOM 1734 N N . ASP A 1 215 ? 1.902 -1.494 -1.006 1.00 97.38 215 ASP A N 1
ATOM 1735 C CA . ASP A 1 215 ? 2.608 -1.964 -2.203 1.00 97.38 215 ASP A CA 1
ATOM 1736 C C . ASP A 1 215 ? 2.015 -3.264 -2.751 1.00 97.38 215 ASP A C 1
ATOM 1738 O O . ASP A 1 215 ? 1.788 -3.378 -3.950 1.00 97.38 215 ASP A O 1
ATOM 1742 N N . GLN A 1 216 ? 1.657 -4.214 -1.886 1.00 97.25 216 GLN A N 1
ATOM 1743 C CA . GLN A 1 216 ? 0.975 -5.445 -2.298 1.00 97.25 216 GLN A CA 1
ATOM 1744 C C . GLN A 1 216 ? -0.404 -5.169 -2.914 1.00 97.25 216 GLN A C 1
ATOM 1746 O O . GLN A 1 216 ? -0.792 -5.843 -3.868 1.00 97.25 216 GLN A O 1
ATOM 1751 N N . ILE A 1 217 ? -1.152 -4.188 -2.395 1.00 97.44 217 ILE A N 1
ATOM 1752 C CA . ILE A 1 217 ? -2.445 -3.786 -2.972 1.00 97.44 217 ILE A CA 1
ATOM 1753 C C . ILE A 1 217 ? -2.237 -3.187 -4.369 1.00 97.44 217 ILE A C 1
ATOM 1755 O O . ILE A 1 217 ? -2.936 -3.581 -5.304 1.00 97.44 217 ILE A O 1
ATOM 1759 N N . LEU A 1 218 ? -1.260 -2.289 -4.531 1.00 96.81 218 LEU A N 1
ATOM 1760 C CA . LEU A 1 218 ? -0.916 -1.694 -5.827 1.00 96.81 218 LEU A CA 1
ATOM 1761 C C . LEU A 1 218 ? -0.422 -2.741 -6.830 1.00 96.81 218 LEU A C 1
ATOM 1763 O O . LEU A 1 218 ? -0.892 -2.747 -7.964 1.00 96.81 218 LEU A O 1
ATOM 1767 N N . ILE A 1 219 ? 0.450 -3.663 -6.416 1.00 95.38 219 ILE A N 1
ATOM 1768 C CA . ILE A 1 219 ? 0.930 -4.774 -7.250 1.00 95.38 219 ILE A CA 1
ATOM 1769 C C . ILE A 1 219 ? -0.248 -5.628 -7.721 1.00 95.38 219 ILE A C 1
ATOM 1771 O O . ILE A 1 219 ? -0.381 -5.912 -8.907 1.00 95.38 219 ILE A O 1
ATOM 1775 N N . GLU A 1 220 ? -1.154 -6.027 -6.833 1.00 93.44 220 GLU A N 1
ATOM 1776 C CA . GLU A 1 220 ? -2.311 -6.817 -7.259 1.00 93.44 220 GLU A CA 1
ATOM 1777 C C . GLU A 1 220 ? -3.249 -6.059 -8.204 1.00 93.44 220 GLU A C 1
ATOM 1779 O O . GLU A 1 220 ? -3.924 -6.686 -9.021 1.00 93.44 220 GLU A O 1
ATOM 1784 N N . HIS A 1 221 ? -3.298 -4.732 -8.111 1.00 90.75 221 HIS A N 1
ATOM 1785 C CA . HIS A 1 221 ? -4.127 -3.909 -8.981 1.00 90.75 221 HIS A CA 1
ATOM 1786 C C . HIS A 1 221 ? -3.483 -3.661 -10.355 1.00 90.75 221 HIS A C 1
ATOM 1788 O O . HIS A 1 221 ? -4.141 -3.829 -11.377 1.00 90.75 221 HIS A O 1
ATOM 1794 N N . LEU A 1 222 ? -2.198 -3.296 -10.386 1.00 90.56 222 LEU A N 1
ATOM 1795 C CA . LEU A 1 222 ? -1.476 -2.865 -11.590 1.00 90.56 222 LEU A CA 1
ATOM 1796 C C . LEU A 1 222 ? -0.777 -4.024 -12.319 1.00 90.56 222 LEU A C 1
ATOM 1798 O O . LEU A 1 222 ? -0.602 -3.981 -13.535 1.00 90.56 222 LEU A O 1
ATOM 1802 N N . CYS A 1 223 ? -0.402 -5.083 -11.596 1.00 88.62 223 CYS A N 1
ATOM 1803 C CA . CYS A 1 223 ? 0.462 -6.164 -12.085 1.00 88.62 223 CYS A CA 1
ATOM 1804 C C . CYS A 1 223 ? -0.249 -7.527 -12.218 1.00 88.62 223 CYS A C 1
ATOM 1806 O O . CYS A 1 223 ? 0.390 -8.526 -12.572 1.00 88.62 223 CYS A O 1
ATOM 1808 N N . ARG A 1 224 ? -1.569 -7.608 -11.983 1.00 85.62 224 ARG A N 1
ATOM 1809 C CA . ARG A 1 224 ? -2.366 -8.836 -12.189 1.00 85.62 224 ARG A CA 1
ATOM 1810 C C . ARG A 1 224 ? -2.733 -9.027 -13.665 1.00 85.62 224 ARG A C 1
ATOM 1812 O O . ARG A 1 224 ? -3.878 -8.865 -14.073 1.00 85.62 224 ARG A O 1
ATOM 1819 N N . CYS A 1 225 ? -1.735 -9.372 -14.466 1.00 81.12 225 CYS A N 1
ATOM 1820 C CA . CYS A 1 225 ? -1.830 -9.481 -15.921 1.00 81.12 225 CYS A CA 1
ATOM 1821 C C . CYS A 1 225 ? -0.799 -10.478 -16.484 1.00 81.12 225 CYS A C 1
ATOM 1823 O O . CYS A 1 225 ? -0.095 -11.158 -15.732 1.00 81.12 225 CYS A O 1
ATOM 1825 N N . CYS A 1 226 ? -0.740 -10.592 -17.815 1.00 83.69 226 CYS A N 1
ATOM 1826 C CA . CYS A 1 226 ? 0.223 -11.437 -18.514 1.00 83.69 226 CYS A CA 1
ATOM 1827 C C . CYS A 1 226 ? 1.653 -10.878 -18.387 1.00 83.69 226 CYS A C 1
ATOM 1829 O O . CYS A 1 226 ? 1.887 -9.680 -18.553 1.00 83.69 226 CYS A O 1
ATOM 1831 N N . TRP A 1 227 ? 2.609 -11.765 -18.116 1.00 87.88 227 TRP A N 1
ATOM 1832 C CA . TRP A 1 227 ? 4.046 -11.462 -18.067 1.00 87.88 227 TRP A CA 1
ATOM 1833 C C . TRP A 1 227 ? 4.837 -12.223 -19.136 1.00 87.88 227 TRP A C 1
ATOM 1835 O O . TRP A 1 227 ? 6.061 -12.244 -19.089 1.00 87.88 227 TRP A O 1
ATOM 1845 N N . VAL A 1 228 ? 4.149 -12.861 -20.092 1.00 86.12 228 VAL A N 1
ATOM 1846 C CA . VAL A 1 228 ? 4.808 -13.463 -21.257 1.00 86.12 228 VAL A CA 1
ATOM 1847 C C . VAL A 1 228 ? 5.515 -12.357 -22.027 1.00 86.12 228 VAL A C 1
ATOM 1849 O O . VAL A 1 228 ? 4.949 -11.285 -22.242 1.00 86.12 228 VAL A O 1
ATOM 1852 N N . GLN A 1 229 ? 6.749 -12.628 -22.423 1.00 85.69 229 GLN A N 1
ATOM 1853 C CA . GLN A 1 229 ? 7.542 -11.729 -23.242 1.00 85.69 229 GLN A CA 1
ATOM 1854 C C . GLN A 1 229 ? 7.514 -12.201 -24.691 1.00 85.69 229 GLN A C 1
ATOM 1856 O O . GLN A 1 229 ? 7.496 -13.403 -24.960 1.00 85.69 229 GLN A O 1
ATOM 1861 N N . CYS A 1 230 ? 7.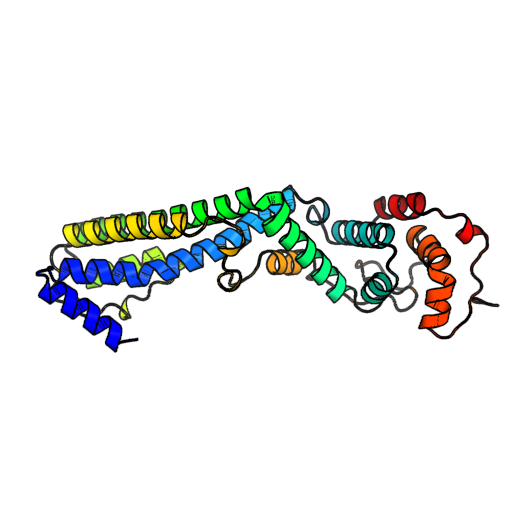508 -11.253 -25.625 1.00 81.00 230 CYS A N 1
ATOM 1862 C CA . CYS A 1 230 ? 7.642 -11.551 -27.043 1.00 81.00 230 CYS A CA 1
ATOM 1863 C C . CYS A 1 230 ? 8.970 -12.293 -27.293 1.00 81.00 230 CYS A C 1
ATOM 1865 O O . CYS A 1 230 ? 10.017 -11.763 -26.915 1.00 81.00 230 CYS A O 1
ATOM 1867 N N . PRO A 1 231 ? 8.975 -13.463 -27.960 1.00 79.88 231 PRO A N 1
ATOM 1868 C CA . PRO A 1 231 ? 10.199 -14.237 -28.188 1.00 79.88 231 PRO A CA 1
ATOM 1869 C C . PRO A 1 231 ? 11.207 -13.533 -29.111 1.00 79.88 231 PRO A C 1
ATOM 1871 O O . PRO A 1 231 ? 12.358 -13.955 -29.190 1.00 79.88 231 PRO A O 1
ATOM 1874 N N . PHE A 1 232 ? 10.783 -12.478 -29.813 1.00 75.12 232 PHE A N 1
ATOM 1875 C CA . PHE A 1 232 ? 11.622 -11.733 -30.750 1.00 75.12 232 PHE A CA 1
ATOM 1876 C C . PHE A 1 232 ? 12.278 -10.502 -30.115 1.00 75.12 232 PHE A C 1
ATOM 1878 O O . PHE A 1 232 ? 13.466 -10.275 -30.323 1.00 75.12 232 PHE A O 1
ATOM 1885 N N . CYS A 1 233 ? 11.526 -9.706 -29.345 1.00 76.75 233 CYS A N 1
ATOM 1886 C CA . CYS A 1 233 ? 11.998 -8.417 -28.815 1.00 76.75 233 CYS A CA 1
ATOM 1887 C C . CYS A 1 233 ? 11.962 -8.299 -27.284 1.00 76.75 233 CYS A C 1
ATOM 1889 O O . CYS A 1 233 ? 12.286 -7.241 -26.753 1.00 76.75 233 CYS A O 1
ATOM 1891 N N . ASN A 1 234 ? 11.550 -9.348 -26.565 1.00 80.62 234 ASN A N 1
ATOM 1892 C CA . ASN A 1 234 ? 11.366 -9.372 -25.108 1.00 80.62 234 ASN A CA 1
ATOM 1893 C C . ASN A 1 234 ? 10.379 -8.335 -24.538 1.00 80.62 234 ASN A C 1
ATOM 1895 O O . ASN A 1 234 ? 10.245 -8.234 -23.315 1.00 80.62 234 ASN A O 1
ATOM 1899 N N . ALA A 1 235 ? 9.640 -7.610 -25.385 1.00 81.69 235 ALA A N 1
ATOM 1900 C CA . ALA A 1 235 ? 8.570 -6.728 -24.937 1.00 81.69 235 ALA A CA 1
ATOM 1901 C C . ALA A 1 235 ? 7.530 -7.515 -24.127 1.00 81.69 235 ALA A C 1
ATOM 1903 O O . ALA A 1 235 ? 7.165 -8.641 -24.482 1.00 81.69 235 ALA A O 1
ATOM 1904 N N . ILE A 1 236 ? 7.065 -6.918 -23.033 1.00 83.50 236 ILE A N 1
ATOM 1905 C CA . ILE A 1 236 ? 6.050 -7.507 -22.164 1.00 83.50 236 ILE A CA 1
ATOM 1906 C C . ILE A 1 236 ? 4.713 -7.535 -22.916 1.00 83.50 236 ILE A C 1
ATOM 1908 O O . ILE A 1 236 ? 4.350 -6.575 -23.589 1.00 83.50 236 ILE A O 1
ATOM 1912 N N . CYS A 1 237 ? 3.965 -8.635 -22.808 1.00 78.00 237 CYS A N 1
ATOM 1913 C CA . CYS A 1 237 ? 2.672 -8.785 -23.470 1.00 78.00 237 CYS A CA 1
ATOM 1914 C C . CYS A 1 237 ? 1.680 -7.663 -23.097 1.00 78.00 237 CYS A C 1
ATOM 1916 O O . CYS A 1 237 ? 1.323 -7.488 -21.927 1.00 78.00 237 CYS A O 1
ATOM 1918 N N . THR A 1 238 ? 1.181 -6.967 -24.123 1.00 71.06 238 THR A N 1
ATOM 1919 C CA . THR A 1 238 ? 0.166 -5.899 -24.049 1.00 71.06 238 THR A CA 1
ATOM 1920 C C . THR A 1 238 ? -1.212 -6.323 -24.595 1.00 71.06 238 THR A C 1
ATOM 1922 O O . THR A 1 238 ? -2.098 -5.487 -24.740 1.00 71.06 238 THR A O 1
ATOM 1925 N N . ASN A 1 239 ? -1.441 -7.626 -24.830 1.00 60.78 239 ASN A N 1
ATOM 1926 C CA . ASN A 1 239 ? -2.655 -8.223 -25.431 1.00 60.78 239 ASN A CA 1
ATOM 1927 C C . ASN A 1 239 ? -2.928 -7.884 -26.914 1.00 60.78 239 ASN A C 1
ATOM 1929 O O . ASN A 1 239 ? -4.058 -8.039 -27.379 1.00 60.78 239 ASN A O 1
ATOM 1933 N N . THR A 1 240 ? -1.925 -7.476 -27.689 1.00 53.66 240 THR A N 1
ATOM 1934 C CA . THR A 1 240 ? -2.048 -7.264 -29.141 1.00 53.66 240 THR A CA 1
ATOM 1935 C C . THR A 1 240 ? -1.329 -8.362 -29.937 1.00 53.66 240 THR A C 1
ATOM 1937 O O . THR A 1 240 ? -0.280 -8.846 -29.531 1.00 53.66 240 THR A O 1
ATOM 1940 N N . MET A 1 241 ? -1.985 -8.786 -31.024 1.00 53.38 241 MET A N 1
ATOM 1941 C CA . MET A 1 241 ? -1.740 -9.937 -31.917 1.00 53.38 241 MET A CA 1
ATOM 1942 C C . MET A 1 241 ? -0.291 -10.463 -32.054 1.00 53.38 241 MET A C 1
ATOM 1944 O O . MET A 1 241 ? 0.671 -9.697 -32.147 1.00 53.38 241 MET A O 1
ATOM 1948 N N . GLU A 1 242 ? -0.175 -11.794 -32.172 1.00 55.62 242 GLU A N 1
ATOM 1949 C CA . GLU A 1 242 ? 1.030 -12.497 -32.646 1.00 55.62 242 GLU A CA 1
ATOM 1950 C C . GLU A 1 242 ? 1.401 -12.031 -34.072 1.00 55.62 242 GLU A C 1
ATOM 1952 O O . GLU A 1 242 ? 0.520 -11.689 -34.861 1.00 55.62 242 GLU A O 1
ATOM 1957 N N . ASP A 1 243 ? 2.701 -11.988 -34.387 1.00 57.94 243 ASP A N 1
ATOM 1958 C CA . ASP A 1 243 ? 3.243 -11.690 -35.726 1.00 57.94 243 ASP A CA 1
ATOM 1959 C C . ASP A 1 243 ? 2.785 -10.359 -36.367 1.00 57.94 243 ASP A C 1
ATOM 1961 O O . ASP A 1 243 ? 2.502 -10.281 -37.566 1.00 57.94 243 ASP A O 1
ATOM 1965 N N . HIS A 1 244 ? 2.730 -9.271 -35.588 1.00 55.88 244 HIS A N 1
ATOM 1966 C CA . HIS A 1 244 ? 2.422 -7.948 -36.139 1.00 55.88 244 HIS A CA 1
ATOM 1967 C C . HIS A 1 244 ? 3.616 -7.348 -36.898 1.00 55.88 244 HIS A C 1
ATOM 1969 O O . HIS A 1 244 ? 4.722 -7.245 -36.375 1.00 55.88 244 HIS A O 1
ATOM 1975 N N . ALA A 1 245 ? 3.375 -6.894 -38.129 1.00 48.94 245 ALA A N 1
ATOM 1976 C CA . ALA A 1 245 ? 4.359 -6.144 -38.900 1.00 48.94 245 ALA A CA 1
ATOM 1977 C C . ALA A 1 245 ? 4.505 -4.714 -38.341 1.00 48.94 245 ALA A C 1
ATOM 1979 O O . ALA A 1 245 ? 3.531 -3.962 -38.296 1.00 48.94 245 ALA A O 1
ATOM 1980 N N . GLY A 1 246 ? 5.718 -4.327 -37.937 1.00 58.12 246 GLY A N 1
ATOM 1981 C CA . GLY A 1 246 ? 6.042 -2.976 -37.472 1.00 58.12 246 GLY A CA 1
ATOM 1982 C C . GLY A 1 246 ? 7.489 -2.853 -36.986 1.00 58.12 246 GLY A C 1
ATOM 1983 O O . GLY A 1 246 ? 8.138 -3.857 -36.704 1.00 58.12 246 GLY A O 1
ATOM 1984 N N . ASP A 1 247 ? 8.013 -1.625 -36.895 1.00 58.53 247 ASP A N 1
ATOM 1985 C CA . ASP A 1 247 ? 9.286 -1.381 -36.203 1.00 58.53 247 ASP A CA 1
ATOM 1986 C C . ASP A 1 247 ? 9.067 -1.586 -34.697 1.00 58.53 247 ASP A C 1
ATOM 1988 O O . ASP A 1 247 ? 8.472 -0.747 -34.021 1.00 58.53 247 ASP A O 1
ATOM 1992 N N . HIS A 1 248 ? 9.517 -2.731 -34.179 1.00 62.31 248 HIS A N 1
ATOM 1993 C CA . HIS A 1 248 ? 9.419 -3.069 -32.757 1.00 62.31 248 HIS A CA 1
ATOM 1994 C C . HIS A 1 248 ? 10.433 -2.305 -31.888 1.00 62.31 248 HIS A C 1
ATOM 1996 O O . HIS A 1 248 ? 10.378 -2.394 -30.661 1.00 62.31 248 HIS A O 1
ATOM 2002 N N . MET A 1 249 ? 11.373 -1.569 -32.492 1.00 68.88 249 MET A N 1
ATOM 2003 C CA . MET A 1 249 ? 12.442 -0.889 -31.768 1.00 68.88 249 MET A CA 1
ATOM 2004 C C . MET A 1 249 ? 12.080 0.578 -31.549 1.00 68.88 249 MET A C 1
ATOM 2006 O O . MET A 1 249 ? 12.462 1.471 -32.313 1.00 68.88 249 MET A O 1
ATOM 2010 N N . MET A 1 250 ? 11.357 0.835 -30.454 1.00 79.38 250 MET A N 1
ATOM 2011 C CA . MET A 1 250 ? 11.115 2.199 -29.976 1.00 79.38 250 MET A CA 1
ATOM 2012 C C . MET A 1 250 ? 12.445 2.967 -29.836 1.00 79.38 250 MET A C 1
ATOM 2014 O O . MET A 1 250 ? 13.446 2.355 -29.446 1.00 79.38 250 MET A O 1
ATOM 2018 N N . PRO A 1 251 ? 12.475 4.296 -30.077 1.00 89.50 251 PRO A N 1
ATOM 2019 C CA . PRO A 1 251 ? 13.663 5.130 -29.857 1.00 89.50 251 PRO A CA 1
ATOM 2020 C C . PRO A 1 251 ? 14.336 4.879 -28.503 1.00 89.50 251 PRO A C 1
ATOM 2022 O O . PRO A 1 251 ? 15.559 4.834 -28.417 1.00 89.50 251 PRO A O 1
ATOM 2025 N N . TYR A 1 252 ? 13.535 4.597 -27.472 1.00 92.44 252 TYR A N 1
ATOM 2026 C CA . TYR A 1 252 ? 14.019 4.167 -26.166 1.00 92.44 252 TYR A CA 1
ATOM 2027 C C . TYR A 1 252 ? 15.005 2.987 -26.217 1.00 92.44 252 TYR A C 1
ATOM 2029 O O . TYR A 1 252 ? 16.113 3.076 -25.688 1.00 92.44 252 TYR A O 1
ATOM 2037 N N . TRP A 1 253 ? 14.642 1.894 -26.892 1.00 91.75 253 TRP A N 1
ATOM 2038 C CA . TRP A 1 253 ? 15.490 0.703 -26.973 1.00 91.75 253 TRP A CA 1
ATOM 2039 C C . TRP A 1 253 ? 16.680 0.887 -27.915 1.00 91.75 253 TRP A C 1
ATOM 2041 O O . TRP A 1 253 ? 17.737 0.310 -27.667 1.00 91.75 253 TRP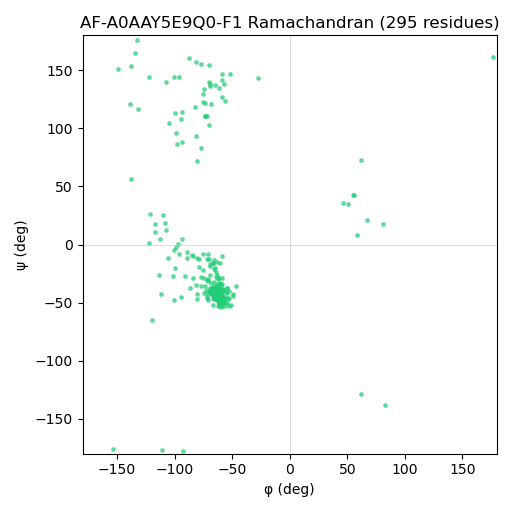 A O 1
ATOM 2051 N N . LYS A 1 254 ? 16.547 1.732 -28.948 1.00 92.44 254 LYS A N 1
ATOM 2052 C CA . LYS A 1 254 ? 17.674 2.128 -29.811 1.00 92.44 254 LYS A CA 1
ATOM 2053 C C . LYS A 1 254 ? 18.750 2.843 -28.991 1.00 92.44 254 LYS A C 1
ATOM 2055 O O . LYS A 1 254 ? 19.912 2.442 -29.017 1.00 92.44 254 LYS A O 1
ATOM 2060 N N . TRP A 1 255 ? 18.340 3.829 -28.189 1.00 95.94 255 TRP A N 1
ATOM 2061 C CA . TRP A 1 255 ? 19.231 4.525 -27.264 1.00 95.94 255 TRP A CA 1
ATOM 2062 C C . TRP A 1 255 ? 19.846 3.577 -26.227 1.00 95.94 255 TRP A C 1
ATOM 2064 O O . TRP A 1 255 ? 21.058 3.614 -26.051 1.00 95.94 255 TRP A O 1
ATOM 2074 N N . PHE A 1 256 ? 19.061 2.696 -25.593 1.00 95.69 256 PHE A N 1
ATOM 2075 C CA . PHE A 1 256 ? 19.577 1.721 -24.620 1.00 95.69 256 PHE A CA 1
ATOM 2076 C C . PHE A 1 256 ? 20.690 0.843 -25.214 1.00 95.69 256 PHE A C 1
ATOM 2078 O O . PHE A 1 256 ? 21.763 0.726 -24.623 1.00 95.69 256 PHE A O 1
ATOM 2085 N N . VAL A 1 257 ? 20.465 0.262 -26.399 1.00 94.88 257 VAL A N 1
ATOM 2086 C CA . VAL A 1 257 ? 21.451 -0.609 -27.060 1.00 94.88 257 VAL A CA 1
ATOM 2087 C C . VAL A 1 257 ? 22.736 0.153 -27.383 1.00 94.88 257 VAL A C 1
ATOM 2089 O O . VAL A 1 257 ? 23.820 -0.357 -27.116 1.00 94.88 257 VAL A O 1
ATOM 2092 N N . CYS A 1 258 ? 22.635 1.380 -27.903 1.00 95.31 258 CYS A N 1
ATOM 2093 C CA . CYS A 1 258 ? 23.810 2.216 -28.152 1.00 95.31 258 CYS A CA 1
ATOM 2094 C C . CYS A 1 258 ? 24.510 2.636 -26.853 1.00 95.31 258 CYS A C 1
ATOM 2096 O O . CYS A 1 258 ? 25.738 2.654 -26.795 1.00 95.31 258 CYS A O 1
ATOM 2098 N N . ARG A 1 259 ? 23.746 2.966 -25.805 1.00 96.88 259 ARG A N 1
ATOM 2099 C CA . ARG A 1 259 ? 24.276 3.443 -24.525 1.00 96.88 259 ARG A CA 1
ATOM 2100 C C . ARG A 1 259 ? 25.062 2.363 -23.790 1.00 96.88 259 ARG A C 1
ATOM 2102 O O . ARG A 1 259 ? 26.117 2.669 -23.243 1.00 96.88 259 ARG A O 1
ATOM 2109 N N . PHE A 1 260 ? 24.555 1.133 -23.804 1.00 96.94 260 PHE A N 1
ATOM 2110 C CA . PHE A 1 260 ? 25.103 -0.012 -23.075 1.00 96.94 260 PHE A CA 1
ATOM 2111 C C . PHE A 1 260 ? 25.733 -1.057 -24.000 1.00 96.94 260 PHE A C 1
ATOM 2113 O O . PHE A 1 260 ? 25.787 -2.232 -23.646 1.00 96.94 260 PHE A O 1
ATOM 2120 N N . GLN A 1 261 ? 26.201 -0.667 -25.191 1.00 96.12 261 GLN A N 1
ATOM 2121 C CA . GLN A 1 261 ? 26.748 -1.612 -26.169 1.00 96.12 261 GLN A CA 1
ATOM 2122 C C . GLN A 1 261 ? 27.844 -2.496 -25.556 1.00 96.12 261 GLN A C 1
ATOM 2124 O O . GLN A 1 261 ? 27.750 -3.720 -25.623 1.00 96.12 261 GLN A O 1
ATOM 2129 N N . GLU A 1 262 ? 28.861 -1.896 -24.932 1.00 96.56 262 GLU A N 1
ATOM 2130 C CA . GLU A 1 262 ? 29.986 -2.638 -24.345 1.00 96.56 262 GLU A CA 1
ATOM 2131 C C . GLU A 1 262 ? 29.536 -3.566 -23.206 1.00 96.56 262 GLU A C 1
ATOM 2133 O O . GLU A 1 262 ? 29.979 -4.716 -23.120 1.00 96.56 262 GLU A O 1
ATOM 2138 N N . ASP A 1 263 ? 28.614 -3.101 -22.359 1.00 98.12 263 ASP A N 1
ATOM 2139 C CA . ASP A 1 263 ? 28.055 -3.890 -21.260 1.00 98.12 263 ASP A CA 1
ATOM 2140 C C . ASP A 1 263 ? 27.241 -5.082 -21.775 1.00 98.12 263 ASP A C 1
ATOM 2142 O O . ASP A 1 263 ? 27.400 -6.202 -21.282 1.00 98.12 263 ASP A O 1
ATOM 2146 N N . LEU A 1 264 ? 26.429 -4.879 -22.817 1.00 96.62 264 LEU A N 1
ATOM 2147 C CA . LEU A 1 264 ? 25.678 -5.933 -23.501 1.00 96.62 264 LEU A CA 1
ATOM 2148 C C . LEU A 1 264 ? 26.621 -6.968 -24.123 1.00 96.62 264 LEU A C 1
ATOM 2150 O O . LEU A 1 264 ? 26.439 -8.172 -23.918 1.00 96.62 264 LEU A O 1
ATOM 2154 N N . GLU A 1 265 ? 27.649 -6.520 -24.844 1.00 96.81 265 GLU A N 1
ATOM 2155 C CA . GLU A 1 265 ? 28.640 -7.403 -25.462 1.00 96.81 265 GLU A CA 1
ATOM 2156 C C . GLU A 1 265 ? 29.362 -8.258 -24.415 1.00 96.81 265 GLU A C 1
ATOM 2158 O O . GLU A 1 265 ? 29.501 -9.477 -24.573 1.00 96.81 265 GLU A O 1
ATOM 2163 N N . LYS A 1 266 ? 29.751 -7.642 -23.295 1.00 97.50 266 LYS A N 1
ATOM 2164 C CA . LYS A 1 266 ? 30.385 -8.321 -22.162 1.00 97.50 266 LYS A CA 1
ATOM 2165 C C . LYS A 1 266 ? 29.439 -9.303 -21.470 1.00 97.50 266 LYS A C 1
ATOM 2167 O O . LYS A 1 266 ? 29.842 -10.435 -21.195 1.00 97.50 266 LYS A O 1
ATOM 2172 N N . HIS A 1 267 ? 28.202 -8.894 -21.192 1.00 96.81 267 HIS A N 1
ATOM 2173 C CA . HIS A 1 267 ? 27.2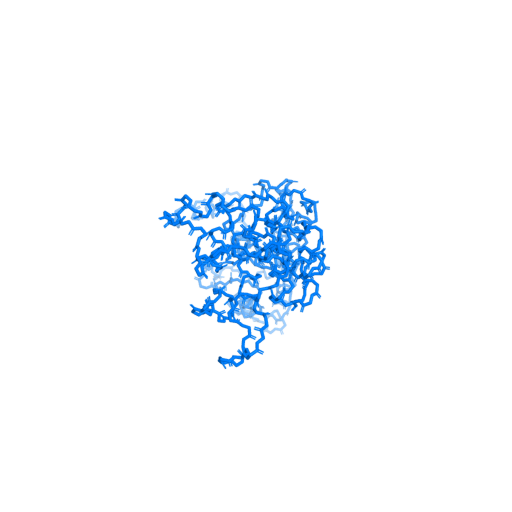10 -9.700 -20.479 1.00 96.81 267 HIS A CA 1
ATOM 2174 C C . HIS A 1 267 ? 26.838 -10.960 -21.266 1.00 96.81 267 HIS A C 1
ATOM 2176 O O . HIS A 1 267 ? 26.860 -12.067 -20.724 1.00 96.81 267 HIS A O 1
ATOM 2182 N N . TYR A 1 268 ? 26.562 -10.810 -22.564 1.00 93.88 268 TYR A N 1
ATOM 2183 C CA . TYR A 1 268 ? 26.173 -11.922 -23.434 1.00 93.88 268 TYR A CA 1
ATOM 2184 C C . TYR A 1 268 ? 27.353 -12.637 -24.096 1.00 93.88 268 TYR A C 1
ATOM 2186 O O . TYR A 1 268 ? 27.148 -13.672 -24.734 1.00 93.88 268 TYR A O 1
ATOM 2194 N N . LYS A 1 269 ? 28.580 -12.120 -23.939 1.00 96.12 269 LYS A N 1
ATOM 2195 C CA . LYS A 1 269 ? 29.811 -12.636 -24.564 1.00 96.12 269 LYS A CA 1
ATOM 2196 C C . LYS A 1 269 ? 29.694 -12.709 -26.091 1.00 96.12 269 LYS A C 1
ATOM 2198 O O . LYS A 1 269 ? 30.084 -13.699 -26.711 1.00 96.12 269 LYS A O 1
ATOM 2203 N N . LYS A 1 270 ? 29.115 -11.669 -26.691 1.00 93.56 270 LYS A N 1
ATOM 2204 C CA . LYS A 1 270 ? 28.875 -11.530 -28.137 1.00 93.56 270 LYS A CA 1
ATOM 2205 C C . LYS A 1 270 ? 29.279 -10.132 -28.593 1.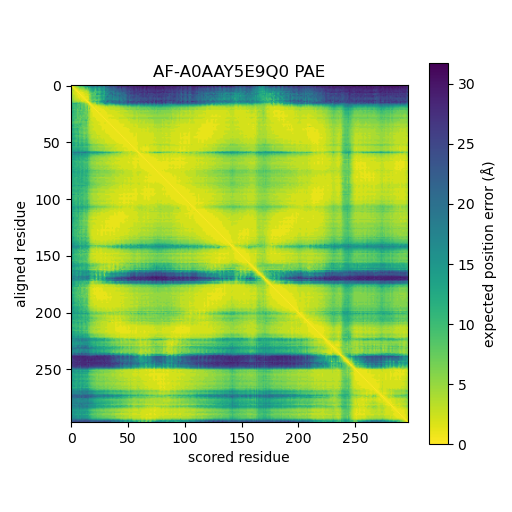00 93.56 270 LYS A C 1
ATOM 2207 O O . LYS A 1 270 ? 29.468 -9.264 -27.760 1.00 93.56 270 LYS A O 1
ATOM 2212 N N . GLN A 1 271 ? 29.424 -9.927 -29.900 1.00 92.44 271 GLN A N 1
ATOM 2213 C CA . GLN A 1 271 ? 29.727 -8.616 -30.482 1.00 92.44 271 GLN A CA 1
ATOM 2214 C C . GLN A 1 271 ? 28.640 -8.221 -31.477 1.00 92.44 271 GLN A C 1
ATOM 2216 O O . GLN A 1 271 ? 28.144 -9.084 -32.208 1.00 92.44 271 GLN A O 1
ATOM 2221 N N . PHE A 1 272 ? 28.311 -6.933 -31.536 1.00 91.75 272 PHE A N 1
ATOM 2222 C CA . PHE A 1 272 ? 27.412 -6.384 -32.550 1.00 91.75 272 PHE A CA 1
ATOM 2223 C C . PHE A 1 272 ? 28.167 -6.233 -33.877 1.00 91.75 272 PHE A C 1
ATOM 2225 O O . PHE A 1 272 ? 28.724 -5.183 -34.184 1.00 91.75 272 PHE A O 1
ATOM 2232 N N . LYS A 1 273 ? 28.252 -7.325 -34.647 1.00 91.56 273 LYS A N 1
ATOM 2233 C CA . LYS A 1 273 ? 28.954 -7.387 -35.941 1.00 91.56 273 LYS A CA 1
ATOM 2234 C C . LYS A 1 273 ? 28.157 -8.175 -36.976 1.00 91.56 273 LYS A C 1
ATOM 2236 O O . LYS A 1 273 ? 27.414 -9.098 -36.632 1.00 91.56 273 LYS A O 1
ATOM 2241 N N . GLY A 1 274 ? 28.378 -7.866 -38.255 1.00 91.44 274 GLY A N 1
ATOM 2242 C CA . GLY A 1 274 ? 27.733 -8.566 -39.366 1.00 91.44 274 GLY A CA 1
ATOM 2243 C C . GLY A 1 274 ? 26.208 -8.398 -39.310 1.00 91.44 274 GLY A C 1
ATOM 2244 O O . GLY A 1 274 ? 25.744 -7.274 -39.161 1.00 91.44 274 GLY A O 1
ATOM 2245 N N . PRO A 1 275 ? 25.404 -9.477 -39.370 1.00 83.06 275 PRO A N 1
ATOM 2246 C CA . PRO A 1 275 ? 23.939 -9.373 -39.319 1.00 83.06 275 PRO A CA 1
ATOM 2247 C C . PRO A 1 275 ? 23.363 -8.746 -38.038 1.00 83.06 275 PRO A C 1
ATOM 2249 O O . PRO A 1 275 ? 22.188 -8.401 -38.017 1.00 83.06 275 PRO A O 1
ATOM 2252 N N . GLY A 1 276 ? 24.157 -8.648 -36.967 1.00 84.19 276 GLY A N 1
ATOM 2253 C CA . GLY A 1 276 ? 23.775 -7.998 -35.712 1.00 84.19 276 GLY A CA 1
ATOM 2254 C C . GLY A 1 276 ? 24.482 -6.665 -35.478 1.00 84.19 276 GLY A C 1
ATOM 2255 O O . GLY A 1 276 ? 24.597 -6.259 -34.331 1.00 84.19 276 GLY A O 1
ATOM 2256 N N . GLU A 1 277 ? 25.046 -6.029 -36.505 1.00 92.75 277 GLU A N 1
ATOM 2257 C CA . GLU A 1 277 ? 25.660 -4.704 -36.375 1.00 92.75 277 GLU A CA 1
ATOM 2258 C C . GLU A 1 277 ? 24.609 -3.637 -36.026 1.00 92.75 277 GLU A C 1
ATOM 2260 O O . GLU A 1 277 ? 23.501 -3.646 -36.563 1.00 92.75 277 GLU A O 1
ATOM 2265 N N . ILE A 1 278 ? 24.945 -2.734 -35.097 1.00 91.19 278 ILE A N 1
ATOM 2266 C CA . ILE A 1 278 ? 24.048 -1.643 -34.697 1.00 91.19 278 ILE A CA 1
ATOM 2267 C C . ILE A 1 278 ? 24.052 -0.579 -35.805 1.00 91.19 278 ILE A C 1
ATOM 2269 O O . ILE A 1 278 ? 25.125 -0.039 -36.091 1.00 91.19 278 ILE A O 1
ATOM 2273 N N . PRO A 1 279 ? 22.889 -0.233 -36.389 1.00 92.25 279 PRO A N 1
ATOM 2274 C CA . PRO A 1 279 ? 22.810 0.784 -37.434 1.00 92.25 279 PRO A CA 1
ATOM 2275 C C . PRO A 1 279 ? 23.327 2.150 -36.964 1.00 92.25 279 PRO A C 1
ATOM 2277 O O . PRO A 1 279 ? 23.070 2.570 -35.830 1.00 92.25 279 PRO A O 1
ATOM 2280 N N . ASP A 1 280 ? 24.029 2.872 -37.840 1.00 90.31 280 ASP A N 1
ATOM 2281 C CA . ASP A 1 280 ? 24.602 4.185 -37.513 1.00 90.31 280 ASP A CA 1
ATOM 2282 C C . ASP A 1 280 ? 23.527 5.217 -37.148 1.00 90.31 280 ASP A C 1
ATOM 2284 O O . ASP A 1 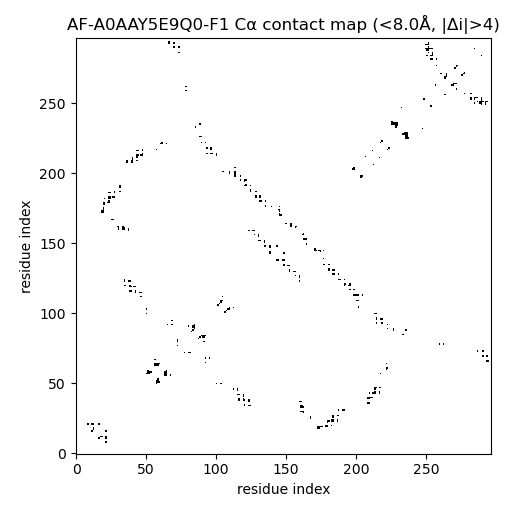280 ? 23.769 6.095 -36.319 1.00 90.31 280 ASP A O 1
ATOM 2288 N N . GLU A 1 281 ? 22.311 5.079 -37.684 1.00 90.12 281 GLU A N 1
ATOM 2289 C CA . GLU A 1 281 ? 21.189 5.963 -37.369 1.00 90.12 281 GLU A CA 1
ATOM 2290 C C . GLU A 1 281 ? 20.742 5.851 -35.907 1.00 90.12 281 GLU A C 1
ATOM 2292 O O . GLU A 1 281 ? 20.115 6.770 -35.390 1.00 90.12 281 GLU A O 1
ATOM 2297 N N . TRP A 1 282 ? 21.047 4.751 -35.211 1.00 92.56 282 TRP A N 1
ATOM 2298 C CA . TRP A 1 282 ? 20.675 4.597 -33.800 1.00 92.56 282 TRP A CA 1
ATOM 2299 C C . TRP A 1 282 ? 21.595 5.407 -32.889 1.00 92.56 282 TRP A C 1
ATOM 2301 O O . TRP A 1 282 ? 21.163 5.877 -31.837 1.00 92.56 282 TRP A O 1
ATOM 2311 N N . LYS A 1 283 ? 22.842 5.633 -33.322 1.00 89.44 283 LYS A N 1
ATOM 2312 C CA . LYS A 1 283 ? 23.866 6.361 -32.559 1.00 89.44 283 LYS A CA 1
ATOM 2313 C C . LYS A 1 283 ? 23.529 7.843 -32.381 1.00 89.44 283 LYS A C 1
ATOM 2315 O O . LYS A 1 283 ? 24.130 8.501 -31.537 1.00 89.44 283 LYS A O 1
ATOM 2320 N N . THR A 1 284 ? 22.586 8.373 -33.160 1.00 91.44 284 THR A N 1
ATOM 2321 C CA . THR A 1 284 ? 22.111 9.758 -33.041 1.00 91.44 284 THR A CA 1
ATOM 2322 C C . THR A 1 284 ? 20.944 9.910 -32.065 1.00 91.44 284 THR A C 1
ATOM 2324 O O . THR A 1 284 ? 20.632 11.038 -31.689 1.00 91.44 284 THR A O 1
ATOM 2327 N N . CYS A 1 285 ? 20.321 8.809 -31.620 1.00 92.12 285 CYS A N 1
ATOM 2328 C CA . CYS A 1 285 ? 19.195 8.854 -30.693 1.00 92.12 285 CYS A CA 1
ATOM 2329 C C . CYS A 1 285 ? 19.654 9.325 -29.311 1.00 92.12 285 CYS A C 1
ATOM 2331 O O . CYS A 1 285 ? 20.492 8.697 -28.660 1.00 92.12 285 CYS A O 1
ATOM 2333 N N . THR A 1 286 ? 19.075 10.422 -28.836 1.00 94.94 286 THR A N 1
ATOM 2334 C CA . THR A 1 286 ? 19.398 10.997 -27.526 1.00 94.94 286 THR A CA 1
ATOM 2335 C C . THR A 1 286 ? 18.552 10.385 -26.407 1.00 94.94 286 THR A C 1
ATOM 2337 O O . THR A 1 286 ? 17.465 9.850 -26.645 1.00 94.94 286 THR A O 1
ATOM 2340 N N . LYS A 1 287 ? 19.012 10.514 -25.154 1.00 96.12 287 LYS A N 1
ATOM 2341 C CA . LYS A 1 287 ? 18.235 10.100 -23.972 1.00 96.12 287 LYS A CA 1
ATOM 2342 C C . LYS A 1 287 ? 16.885 10.823 -23.886 1.00 96.12 287 LYS A C 1
ATOM 2344 O O . LYS A 1 287 ? 15.867 10.205 -23.591 1.00 96.12 287 LYS A O 1
ATOM 2349 N N . ASP A 1 288 ? 16.853 12.118 -24.191 1.00 95.50 288 ASP A N 1
ATOM 2350 C CA . ASP A 1 288 ? 15.618 12.904 -24.126 1.00 95.50 288 ASP A CA 1
ATOM 2351 C C . ASP A 1 288 ? 14.611 12.486 -25.206 1.00 95.50 288 ASP A C 1
ATOM 2353 O O . ASP A 1 288 ? 13.400 12.538 -24.992 1.00 95.50 288 ASP A O 1
ATOM 2357 N N . GLU A 1 289 ? 15.076 12.068 -26.386 1.00 93.56 289 GLU A N 1
ATOM 2358 C CA . GLU A 1 289 ? 14.221 11.464 -27.419 1.00 93.56 289 GLU A CA 1
ATOM 2359 C C . GLU A 1 289 ? 13.706 10.092 -26.991 1.00 93.56 289 GLU A C 1
ATOM 2361 O O . GLU A 1 289 ? 12.515 9.814 -27.145 1.00 93.56 289 GLU A O 1
ATOM 2366 N N . ALA A 1 290 ? 14.573 9.272 -26.394 1.00 93.69 290 ALA A N 1
ATOM 2367 C CA . ALA A 1 290 ? 14.213 7.983 -25.823 1.00 93.69 290 ALA A CA 1
ATOM 2368 C C . ALA A 1 290 ? 13.096 8.119 -24.779 1.00 93.69 290 ALA A C 1
ATOM 2370 O O . ALA A 1 290 ? 12.046 7.493 -24.928 1.00 93.69 290 ALA A O 1
ATOM 2371 N N . ILE A 1 291 ? 13.261 8.987 -23.778 1.00 94.62 291 ILE A N 1
ATOM 2372 C CA . ILE A 1 291 ? 12.252 9.214 -22.732 1.00 94.62 291 ILE A CA 1
ATOM 2373 C C . ILE A 1 291 ? 10.965 9.799 -23.329 1.00 94.62 291 ILE A C 1
ATOM 2375 O O . ILE A 1 291 ? 9.871 9.326 -23.019 1.00 94.62 291 ILE A O 1
ATOM 2379 N N . ARG A 1 292 ? 11.056 10.777 -24.245 1.00 92.75 292 ARG A N 1
ATOM 2380 C CA . ARG A 1 292 ? 9.862 11.336 -24.908 1.00 92.75 292 ARG A CA 1
ATOM 2381 C C . ARG A 1 292 ? 9.084 10.292 -25.702 1.00 92.75 292 ARG A C 1
ATOM 2383 O O . ARG A 1 292 ? 7.857 10.390 -25.749 1.00 92.75 292 ARG A O 1
ATOM 2390 N N . SER A 1 293 ? 9.765 9.305 -26.286 1.00 90.81 293 SER A N 1
ATOM 2391 C CA . SER A 1 293 ? 9.116 8.217 -27.025 1.00 90.81 293 SER A CA 1
ATOM 2392 C C . SER A 1 293 ? 8.237 7.328 -26.142 1.00 90.81 293 SER A C 1
ATOM 2394 O O . SER A 1 293 ? 7.309 6.714 -26.647 1.00 90.81 293 SER A O 1
ATOM 2396 N N . LEU A 1 294 ? 8.430 7.325 -24.819 1.00 90.00 294 LEU A N 1
ATOM 2397 C CA . LEU A 1 294 ? 7.576 6.571 -23.897 1.00 90.00 294 LEU A CA 1
ATOM 2398 C C . LEU A 1 294 ? 6.171 7.173 -23.736 1.00 90.00 294 LEU A C 1
ATOM 2400 O O . LEU A 1 294 ? 5.292 6.529 -23.180 1.00 90.00 294 LEU A O 1
ATOM 2404 N N . ASN A 1 295 ? 5.925 8.403 -24.206 1.00 83.44 295 ASN A N 1
ATOM 2405 C CA . ASN A 1 295 ? 4.595 9.022 -24.140 1.00 83.44 295 ASN A CA 1
ATOM 2406 C C . ASN A 1 295 ? 3.566 8.389 -25.092 1.00 83.44 295 ASN A C 1
ATOM 2408 O O . ASN A 1 295 ? 2.400 8.768 -25.029 1.00 83.44 295 ASN A O 1
ATOM 2412 N N . VAL A 1 296 ? 3.991 7.487 -25.983 1.00 74.38 296 VAL A N 1
ATOM 2413 C CA . VAL A 1 296 ? 3.093 6.756 -26.890 1.00 74.38 296 VAL A CA 1
ATOM 2414 C C . VAL A 1 296 ? 2.716 5.352 -26.387 1.00 74.38 296 VAL A C 1
ATOM 2416 O O . VAL A 1 296 ? 1.982 4.657 -27.088 1.00 74.38 296 VAL A O 1
ATOM 2419 N N . LEU A 1 297 ? 3.219 4.944 -25.210 1.00 64.50 297 LEU A N 1
ATOM 2420 C CA . LEU A 1 297 ? 2.817 3.726 -24.481 1.00 64.50 297 LEU A CA 1
ATOM 2421 C C . LEU A 1 297 ? 1.460 3.905 -23.787 1.00 64.50 297 LEU A C 1
ATOM 2423 O O . LEU A 1 297 ? 0.698 2.911 -23.740 1.00 64.50 297 LEU A O 1
#

Sequence (297 aa):
MQQSQYFNIFKNYCRGATSTAVFGEFIVEKLEPSILQAAYDQTAIDLTEKMKCEVPAFSGNRSNLEKHILTSLAEEENFENYIEYIHKPKEHFNGFITKEVNNYIFKENCPEALKTIKTNIKSKGKCVIDAVNETTKEVKNNDGDINIWLQYLSRKLKDEVQFKEKSCINQNEITDLDFLQNVVNKGLTSSMLKLCNSIICSSDLRLEMFRKKPDQILIEHLCRCCWVQCPFCNAICTNTMEDHAGDHMMPYWKWFVCRFQEDLEKHYKKQFKGPGEIPDEWKTCTKDEAIRSLNVL

Solvent-accessible surface area (backbone atoms only — not comparable to full-atom values): 16578 Å² total; per-residue (Å²): 117,68,70,66,51,55,49,52,52,51,54,42,46,77,70,71,50,53,74,43,54,55,49,16,53,50,51,32,67,57,41,50,62,26,33,50,41,40,11,36,44,48,33,24,51,54,52,38,56,47,38,36,74,73,37,73,52,54,31,88,51,48,50,46,30,50,38,46,51,52,42,51,48,66,72,66,67,46,66,69,61,52,51,39,38,65,78,37,45,69,59,41,52,49,52,51,45,43,52,52,47,48,43,40,45,64,63,78,38,29,73,59,48,56,49,44,40,42,49,30,34,51,49,43,47,47,54,52,45,51,42,49,52,52,30,50,53,56,28,61,79,66,76,48,54,57,66,58,33,38,53,46,36,33,62,70,31,60,90,65,33,72,60,67,56,90,74,68,78,86,64,91,82,51,79,61,59,68,61,27,49,52,43,28,46,54,45,44,54,52,50,46,51,50,56,43,67,63,51,78,54,66,87,55,60,60,72,84,52,32,87,55,44,38,41,58,54,48,42,58,70,58,61,72,68,71,76,55,50,42,93,85,76,52,50,68,52,83,89,70,72,84,92,70,90,68,88,86,70,50,54,39,55,37,24,48,51,60,75,40,40,70,58,50,26,62,73,69,72,48,75,70,52,76,100,54,44,76,61,74,77,37,71,72,47,43,71,70,54,16,53,57,52,44,77,79,96

Nearest PDB structures (foldseek):
  5jhh-assembly1_A  TM=1.942E-01  e=3.186E+00  Homo sapiens
  7vg4-assembly1_A  TM=2.094E-01  e=7.104E+00  Methylorubrum extorquens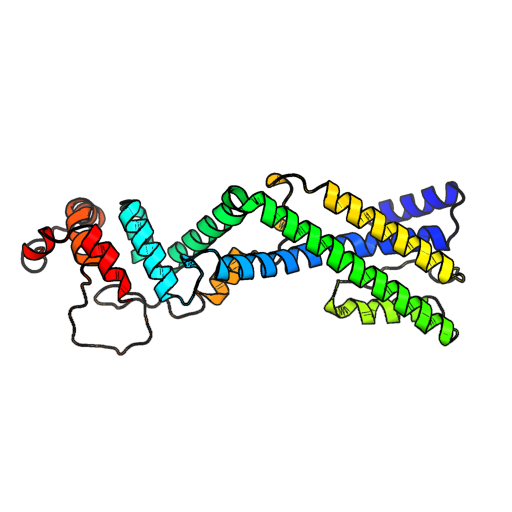 AM1

InterPro domains:
  IPR060179 Interferon-induced very large GTPase 1, C-terminal [PF26772] (226-250)
  IPR060179 Interferon-induced very large GTPase 1, C-terminal [PF26772] (251-294)

Organism: Electrophorus electricus (NCBI:txid8005)